Protein AF-A0A972DJZ7-F1 (afdb_monomer)

Foldseek 3Di:
DDWFWDQDPVGGTDIFDKDKDKDKDAQQFQDWDWDQDPVRHTDTDTGFDFAQFQKKKWKAFPPVRDIWTFDDDPRV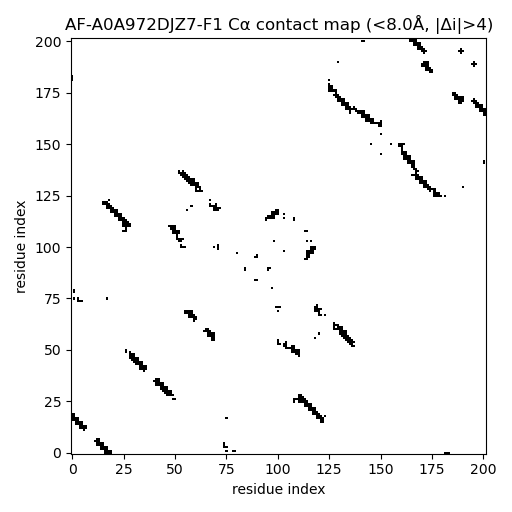PVVVCVVPPPDDVQVVDPLADEAESPRSRPDTAGNGRMHMYMTITTPDQLQGFKIKMKMPRPDPDKDWDADPVWDDPPPDDPPIRIDIWHWIKIAIWGFDRDRPDDDPVRIDQDDVPDDRMDTDTD

Mean predicted aligned error: 6.98 Å

Nearest PDB structures (foldseek):
  6tzz-assembly2_B  TM=1.817E-01  e=9.450E+00  Tetrahymena thermophila

pLDDT: mean 88.96, std 9.75, range [51.5, 98.19]

Secondary structure (DSSP, 8-state):
-EEEEEE-TTSSEEEEEEEEEEEEEE----EEEEEEPTTS-EEEEEE---B----EEEEEESSS--EEE----HHHHHHHHHHH---HHHHT-GGG-EEETTGGGSSPBPTT-EEEEEEEE-S--TT--EEEEEEESS---EEEEE-TTT--TTTS-TTSSEEEEEEEEEEEEE----SS---GGG-EES-TTS-SEEEEE-

Radius of gyration: 20.65 Å; Cα contacts (8 Å, |Δi|>4): 401; chains: 1; bounding box: 50×54×59 Å

Solvent-accessible surface area (backbone atoms only — not comparable to full-atom values): 11736 Å² total; per-residue (Å²): 94,46,80,41,73,42,81,43,98,86,73,49,72,43,81,43,66,34,45,57,46,81,46,73,50,65,35,83,37,61,43,79,42,77,43,79,43,97,87,74,47,68,45,78,43,69,41,79,53,61,45,67,41,58,53,47,47,33,42,32,35,70,82,80,66,48,75,42,61,54,50,90,56,76,82,48,50,62,62,47,49,69,68,71,53,91,42,80,81,51,76,73,39,83,72,62,51,77,25,42,61,68,62,50,38,73,50,60,38,43,61,73,39,55,46,34,31,44,47,29,37,69,84,72,67,53,75,58,32,43,35,32,42,36,39,34,47,88,52,90,53,65,49,76,47,73,39,79,92,59,36,49,90,94,75,52,59,81,86,45,40,44,46,82,26,33,46,24,42,39,37,28,28,28,31,81,72,39,69,87,64,84,55,58,91,50,59,39,85,20,38,95,97,56,68,45,59,50,81,43,77,88

Structure (mmCIF, N/CA/C/O backbone):
data_AF-A0A972DJZ7-F1
#
_entry.id   AF-A0A972DJZ7-F1
#
loop_
_atom_site.group_PDB
_atom_site.id
_atom_site.type_symbol
_atom_site.label_atom_id
_atom_site.label_alt_id
_atom_site.label_comp_id
_atom_site.label_asym_id
_atom_site.label_entity_id
_atom_site.label_seq_id
_atom_site.pdbx_PDB_ins_code
_atom_site.Cartn_x
_atom_site.Cartn_y
_atom_site.Cartn_z
_atom_site.occupancy
_atom_site.B_iso_or_equiv
_atom_site.auth_seq_id
_atom_site.auth_comp_id
_atom_site.auth_asym_id
_atom_site.auth_atom_id
_atom_site.pdbx_PDB_model_num
ATOM 1 N N . MET A 1 1 ? 5.305 1.290 -12.852 1.00 93.31 1 MET A N 1
ATOM 2 C CA . MET A 1 1 ? 6.183 0.660 -13.850 1.00 93.31 1 MET A CA 1
ATOM 3 C C . MET A 1 1 ? 7.532 1.359 -13.829 1.00 93.31 1 MET A C 1
ATOM 5 O O . MET A 1 1 ? 7.518 2.510 -14.216 1.00 93.31 1 MET A O 1
ATOM 9 N N . ILE A 1 2 ? 8.662 0.837 -13.332 1.00 94.50 2 ILE A N 1
ATOM 10 C CA . ILE A 1 2 ? 9.952 1.527 -13.568 1.00 94.50 2 ILE A CA 1
ATOM 11 C C . ILE A 1 2 ? 11.135 0.568 -13.670 1.00 94.50 2 ILE A C 1
ATOM 13 O O . ILE A 1 2 ? 11.294 -0.325 -12.845 1.00 94.50 2 ILE A O 1
ATOM 17 N N . TRP A 1 3 ? 11.977 0.769 -14.681 1.00 95.25 3 TRP A N 1
ATOM 18 C CA . TRP A 1 3 ? 13.220 0.019 -14.844 1.00 95.25 3 TRP A CA 1
ATOM 19 C C . TRP A 1 3 ? 14.339 0.645 -14.017 1.00 95.25 3 TRP A C 1
ATOM 21 O O . TRP A 1 3 ? 14.581 1.846 -14.126 1.00 95.25 3 TRP A O 1
ATOM 31 N N . VAL A 1 4 ? 15.052 -0.172 -13.245 1.00 94.56 4 VAL A N 1
ATOM 32 C CA . VAL A 1 4 ? 16.227 0.255 -12.474 1.00 94.56 4 VAL A CA 1
ATOM 33 C C . VAL A 1 4 ? 17.329 -0.792 -12.535 1.00 94.56 4 VAL A C 1
ATOM 35 O O . VAL A 1 4 ? 17.063 -1.985 -12.661 1.00 94.56 4 VAL A O 1
ATOM 38 N N . ASP A 1 5 ? 18.572 -0.341 -12.417 1.00 94.56 5 ASP A N 1
ATOM 39 C CA . ASP A 1 5 ? 19.737 -1.215 -12.349 1.00 94.56 5 ASP A CA 1
ATOM 40 C C . ASP A 1 5 ? 20.062 -1.536 -10.883 1.00 94.56 5 ASP A C 1
ATOM 42 O O . ASP A 1 5 ? 20.395 -0.645 -10.098 1.00 94.56 5 ASP A O 1
ATOM 46 N N . ILE A 1 6 ? 19.948 -2.810 -10.504 1.00 91.25 6 ILE A N 1
ATOM 47 C CA . ILE A 1 6 ? 20.140 -3.300 -9.135 1.00 91.25 6 ILE A CA 1
ATOM 48 C C . ILE A 1 6 ? 21.474 -4.055 -9.041 1.00 91.25 6 ILE A C 1
ATOM 50 O O . ILE A 1 6 ? 21.742 -4.924 -9.875 1.00 91.25 6 ILE A O 1
ATOM 54 N N . PRO A 1 7 ? 22.322 -3.773 -8.034 1.00 91.25 7 PRO A N 1
ATOM 55 C CA . PRO A 1 7 ? 23.564 -4.508 -7.840 1.00 91.25 7 PRO A CA 1
ATOM 56 C C . PRO A 1 7 ? 23.276 -5.958 -7.444 1.00 91.25 7 PRO A C 1
ATOM 58 O O . PRO A 1 7 ? 22.512 -6.236 -6.518 1.00 91.25 7 PRO A O 1
ATOM 61 N N . THR A 1 8 ? 23.921 -6.890 -8.135 1.00 88.00 8 THR A N 1
ATOM 62 C CA . THR A 1 8 ? 23.865 -8.320 -7.819 1.00 88.00 8 THR A CA 1
ATOM 63 C C . THR A 1 8 ? 24.977 -8.712 -6.846 1.00 88.00 8 THR A C 1
ATOM 65 O O . THR A 1 8 ? 25.981 -8.011 -6.709 1.00 88.00 8 THR A O 1
ATOM 68 N N . ALA A 1 9 ? 24.833 -9.869 -6.191 1.00 87.94 9 ALA A N 1
ATOM 69 C CA . ALA A 1 9 ? 25.862 -10.411 -5.295 1.00 87.94 9 ALA A CA 1
ATOM 70 C C . ALA A 1 9 ? 27.208 -10.672 -6.001 1.00 87.94 9 ALA A C 1
ATOM 72 O O . ALA A 1 9 ? 28.251 -10.711 -5.357 1.00 87.94 9 ALA A O 1
ATOM 73 N N . GLU A 1 10 ? 27.179 -10.835 -7.322 1.00 88.69 10 GLU A N 1
ATOM 74 C CA . GLU A 1 10 ? 28.343 -11.102 -8.165 1.00 88.69 10 GLU A CA 1
ATOM 75 C C . GLU A 1 10 ? 29.066 -9.816 -8.616 1.00 88.69 10 GLU A C 1
ATOM 77 O O . GLU A 1 10 ? 30.109 -9.890 -9.260 1.00 88.69 10 GLU A O 1
ATOM 82 N N . GLY A 1 11 ? 28.545 -8.634 -8.255 1.00 88.56 11 GLY A N 1
ATOM 83 C CA . GLY A 1 11 ? 29.189 -7.338 -8.494 1.00 88.56 11 GLY A CA 1
ATOM 84 C C . GLY A 1 11 ? 28.797 -6.634 -9.796 1.00 88.56 11 GLY A C 1
ATOM 85 O O . GLY A 1 11 ? 29.194 -5.490 -10.004 1.00 88.56 11 GLY A O 1
ATOM 86 N N . HIS A 1 12 ? 27.988 -7.261 -10.653 1.00 91.62 12 HIS A N 1
ATOM 87 C CA . HIS A 1 12 ? 27.408 -6.613 -11.838 1.00 91.62 12 HIS A CA 1
ATOM 88 C C . HIS A 1 12 ? 26.036 -6.009 -11.534 1.00 91.62 12 HIS A C 1
ATOM 90 O O . HIS A 1 12 ? 25.339 -6.438 -10.610 1.00 91.62 12 HIS A O 1
ATOM 96 N N . MET A 1 13 ? 25.631 -5.038 -12.348 1.00 93.44 13 MET A N 1
ATOM 97 C CA . MET A 1 13 ? 24.284 -4.474 -12.313 1.00 93.44 13 MET A CA 1
ATOM 98 C C . MET A 1 13 ? 23.328 -5.341 -13.135 1.00 93.44 13 MET A C 1
ATOM 100 O O . MET A 1 13 ? 23.654 -5.739 -14.254 1.00 93.44 13 MET A O 1
ATOM 104 N N . ARG A 1 14 ? 22.140 -5.610 -12.594 1.00 93.12 14 ARG A N 1
ATOM 105 C CA . ARG A 1 14 ? 21.039 -6.270 -13.298 1.00 93.12 14 ARG A CA 1
ATOM 106 C C . ARG A 1 14 ? 19.877 -5.301 -13.431 1.00 93.12 14 ARG A C 1
ATOM 108 O O . ARG A 1 14 ? 19.383 -4.787 -12.432 1.00 93.12 14 ARG A O 1
ATOM 115 N N . A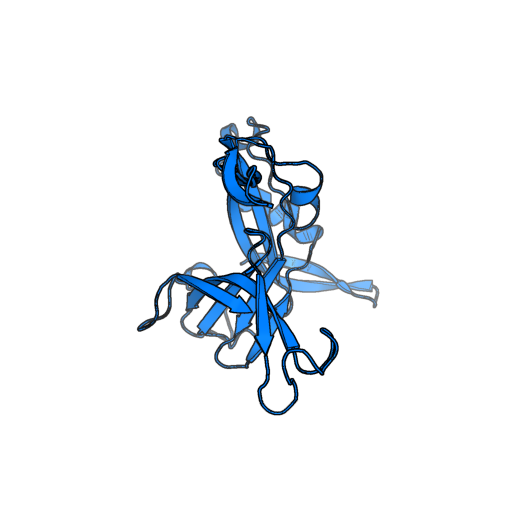RG A 1 15 ? 19.425 -5.094 -14.663 1.00 93.88 15 ARG A N 1
ATOM 116 C CA . ARG A 1 15 ? 18.229 -4.307 -14.943 1.00 93.88 15 ARG A CA 1
ATOM 117 C C . ARG A 1 15 ? 16.987 -5.092 -14.532 1.00 93.88 15 ARG A C 1
ATOM 119 O O . ARG A 1 15 ? 16.775 -6.200 -15.018 1.00 93.88 15 ARG A O 1
ATOM 126 N N . GLU A 1 16 ? 16.176 -4.517 -13.656 1.00 94.12 16 GLU A N 1
ATOM 127 C CA . GLU A 1 16 ? 14.934 -5.112 -13.159 1.00 94.12 16 GLU A CA 1
ATOM 128 C C . GLU A 1 16 ? 13.762 -4.145 -13.304 1.00 94.12 16 GLU A C 1
ATOM 130 O O . GLU A 1 16 ? 13.919 -2.927 -13.167 1.00 94.12 16 GLU A O 1
ATOM 135 N N . LEU A 1 17 ? 12.581 -4.701 -13.583 1.00 94.88 17 LEU A N 1
ATOM 136 C CA . LEU A 1 17 ? 11.338 -3.949 -13.593 1.00 94.88 17 LEU A CA 1
ATOM 137 C C . LEU A 1 17 ? 10.740 -3.942 -12.190 1.00 94.88 17 LEU A C 1
ATOM 139 O O . LEU A 1 17 ? 10.436 -4.987 -11.614 1.00 94.88 17 LEU A O 1
ATOM 143 N N . ILE A 1 18 ? 10.543 -2.744 -11.656 1.00 96.50 18 ILE A N 1
ATOM 144 C CA . ILE A 1 18 ? 9.943 -2.524 -10.350 1.00 96.50 18 ILE A CA 1
ATOM 145 C C . ILE A 1 18 ? 8.515 -2.056 -10.532 1.00 96.50 18 ILE A C 1
ATOM 147 O O . ILE A 1 18 ? 8.231 -0.983 -11.079 1.00 96.50 18 ILE A O 1
ATOM 151 N N . TRP A 1 19 ? 7.601 -2.866 -10.020 1.00 96.69 19 TRP A N 1
ATOM 152 C CA . TRP A 1 19 ? 6.215 -2.476 -9.867 1.00 96.69 19 TRP A CA 1
ATOM 153 C C . TRP A 1 19 ? 6.103 -1.595 -8.636 1.00 96.69 19 TRP A C 1
ATOM 155 O O . TRP A 1 19 ? 6.701 -1.876 -7.599 1.00 96.69 19 TRP A O 1
ATOM 165 N N . TYR A 1 20 ? 5.337 -0.517 -8.731 1.00 97.12 20 TYR A N 1
ATOM 166 C CA . TYR A 1 20 ? 5.136 0.370 -7.600 1.00 97.12 20 TYR A CA 1
ATOM 167 C C . TYR A 1 20 ? 3.754 1.007 -7.641 1.00 97.12 20 TYR A C 1
ATOM 169 O O . TYR A 1 20 ? 3.118 1.080 -8.692 1.00 97.12 20 TYR A O 1
ATOM 177 N N . MET A 1 21 ? 3.311 1.470 -6.478 1.00 96.06 21 MET A N 1
ATOM 178 C CA . MET A 1 21 ? 2.061 2.190 -6.290 1.00 96.06 21 MET A CA 1
ATOM 179 C C . MET A 1 21 ? 2.320 3.407 -5.409 1.00 96.06 21 MET A C 1
ATOM 181 O O . MET A 1 21 ? 2.809 3.272 -4.284 1.00 96.06 21 MET A O 1
ATOM 185 N N . VAL A 1 22 ? 1.950 4.581 -5.915 1.00 94.44 22 VAL A N 1
ATOM 186 C CA . VAL A 1 22 ? 1.829 5.791 -5.104 1.00 94.44 22 VAL A CA 1
ATOM 187 C C . VAL A 1 22 ? 0.487 5.760 -4.385 1.00 94.44 22 VAL A C 1
ATOM 189 O O . VAL A 1 22 ? -0.542 5.439 -4.978 1.00 94.44 22 VAL A O 1
ATOM 192 N N . TYR A 1 23 ? 0.487 6.093 -3.102 1.00 94.12 23 TYR A N 1
ATOM 193 C CA . TYR A 1 23 ? -0.723 6.209 -2.301 1.00 94.12 23 TYR A CA 1
ATOM 194 C C . TYR A 1 23 ? -0.655 7.440 -1.407 1.00 94.12 23 TYR A C 1
ATOM 196 O O . TYR A 1 23 ? 0.421 7.959 -1.117 1.00 94.12 23 TYR A O 1
ATOM 204 N N . SER A 1 24 ? -1.810 7.879 -0.919 1.00 93.44 24 SER A N 1
ATOM 205 C CA . SER A 1 24 ? -1.896 8.848 0.166 1.00 93.44 24 SER A CA 1
ATOM 206 C C . SER A 1 24 ? -2.726 8.292 1.313 1.00 93.44 24 SER A C 1
ATOM 208 O O . SER A 1 24 ? -3.589 7.427 1.139 1.00 93.44 24 SER A O 1
ATOM 210 N N . VAL A 1 25 ? -2.426 8.757 2.518 1.00 94.00 25 VAL A N 1
ATOM 211 C CA . VAL A 1 25 ? -3.121 8.363 3.739 1.00 94.00 25 VAL A CA 1
ATOM 212 C C . VAL A 1 25 ? -3.342 9.586 4.609 1.00 94.00 25 VAL A C 1
ATOM 214 O O . VAL A 1 25 ? -2.415 10.345 4.879 1.00 94.00 25 VAL A O 1
ATOM 217 N N . THR A 1 26 ? -4.580 9.761 5.059 1.00 94.38 26 THR A N 1
ATOM 218 C CA . THR A 1 26 ? -4.986 10.888 5.900 1.00 94.38 26 THR A CA 1
ATOM 219 C C . THR A 1 26 ? -5.450 10.373 7.250 1.00 94.38 26 THR A C 1
ATOM 221 O O . THR A 1 26 ? -6.346 9.523 7.313 1.00 94.38 26 THR A O 1
ATOM 224 N N . ASN A 1 27 ? -4.907 10.917 8.339 1.00 95.00 27 ASN A N 1
ATOM 225 C CA . ASN A 1 27 ? -5.494 10.697 9.656 1.00 95.00 27 ASN A CA 1
ATOM 226 C C . ASN A 1 27 ? -6.728 11.596 9.804 1.00 95.00 27 ASN A C 1
ATOM 228 O O . ASN A 1 27 ? -6.620 12.785 10.083 1.00 95.00 27 ASN A O 1
ATOM 232 N N . ARG A 1 28 ? -7.921 11.024 9.623 1.00 94.38 28 ARG A N 1
ATOM 233 C CA . ARG A 1 28 ? -9.192 11.758 9.741 1.00 94.38 28 ARG A CA 1
ATOM 234 C C . ARG A 1 28 ? -9.630 12.016 11.192 1.00 94.38 28 ARG A C 1
ATOM 236 O O . ARG A 1 28 ? -10.719 12.544 11.390 1.00 94.38 28 ARG A O 1
ATOM 243 N N . GLY A 1 29 ? -8.824 11.630 12.182 1.00 92.06 29 GLY A N 1
ATOM 244 C CA . GLY A 1 29 ? -9.208 11.657 13.591 1.00 92.06 29 GLY A CA 1
ATOM 245 C C . GLY A 1 29 ? -10.213 10.556 13.925 1.00 92.06 29 GLY A C 1
ATOM 246 O O . GLY A 1 29 ? -10.223 9.492 13.301 1.00 92.06 29 GLY A O 1
ATOM 247 N N . GLN A 1 30 ? -11.071 10.815 14.910 1.00 90.69 30 GLN A N 1
ATOM 248 C CA . GLN A 1 30 ? -12.157 9.921 15.323 1.00 90.69 30 GLN A CA 1
ATOM 249 C C . GLN A 1 30 ? -11.705 8.504 15.713 1.00 90.69 30 GLN A C 1
ATOM 251 O O . GLN A 1 30 ? -12.430 7.523 15.508 1.00 90.69 30 GLN A O 1
ATOM 256 N N . ALA A 1 31 ? -10.511 8.384 16.290 1.00 87.94 31 ALA A N 1
ATOM 257 C CA . ALA A 1 31 ? -10.018 7.121 16.808 1.00 87.94 31 ALA A CA 1
ATOM 258 C C . ALA A 1 31 ? -10.943 6.620 17.925 1.00 87.94 31 ALA A C 1
ATOM 260 O O . ALA A 1 31 ? -11.387 7.391 18.775 1.00 87.94 31 ALA A O 1
ATOM 261 N N . LEU A 1 32 ? -11.238 5.319 17.928 1.00 87.88 32 LEU A N 1
ATOM 262 C CA . LEU A 1 32 ? -12.086 4.713 18.948 1.00 87.88 32 LEU A CA 1
ATOM 263 C C . LEU A 1 32 ? -11.279 4.496 20.235 1.00 87.88 32 LEU A C 1
ATOM 265 O O . LEU A 1 32 ? -10.350 3.687 20.256 1.00 87.88 32 LEU A O 1
ATOM 269 N N . HIS A 1 33 ? -11.656 5.188 21.304 1.00 86.94 33 HIS A N 1
ATOM 270 C CA . HIS A 1 33 ? -11.071 5.060 22.630 1.00 86.94 33 HIS A CA 1
ATOM 271 C C . HIS A 1 33 ? -12.052 4.367 23.587 1.00 86.94 33 HIS A C 1
ATOM 273 O O . HIS A 1 33 ? -13.176 4.843 23.758 1.00 86.94 33 HIS A O 1
ATOM 279 N N . PRO A 1 34 ? -11.675 3.229 24.196 1.00 89.44 34 PRO A N 1
ATOM 280 C CA . PRO A 1 34 ? -12.547 2.526 25.124 1.00 89.44 34 PRO A CA 1
ATOM 281 C C . PRO A 1 34 ? -12.553 3.216 26.494 1.00 89.44 34 PRO A C 1
ATOM 283 O O . PRO A 1 34 ? -11.555 3.207 27.211 1.00 89.44 34 PRO A O 1
ATOM 286 N N . VAL A 1 35 ? -13.707 3.744 26.892 1.00 91.25 35 VAL A N 1
ATOM 287 C CA . VAL A 1 35 ? -13.938 4.355 28.206 1.00 91.25 35 VAL A CA 1
ATOM 288 C C . VAL A 1 35 ? -14.690 3.374 29.095 1.00 91.25 35 VAL A C 1
ATOM 290 O O . VAL A 1 35 ? -15.770 2.892 28.741 1.00 91.25 35 VAL A O 1
ATOM 293 N N . LYS A 1 36 ? -14.119 3.062 30.262 1.00 93.50 36 LYS A N 1
ATOM 294 C CA . LYS A 1 36 ? -14.740 2.162 31.240 1.00 93.50 36 LYS A CA 1
ATOM 295 C C . LYS A 1 36 ? -15.942 2.843 31.894 1.00 93.50 36 LYS A C 1
ATOM 297 O O . LYS A 1 36 ? -15.819 3.922 32.465 1.00 93.50 36 LYS A O 1
ATOM 302 N N . GLN A 1 37 ? -17.091 2.185 31.849 1.00 94.06 37 GLN A N 1
ATOM 303 C CA . GLN A 1 37 ? -18.321 2.635 32.485 1.00 94.06 37 GLN A CA 1
ATOM 304 C C . GLN A 1 37 ? -18.442 2.125 33.934 1.00 94.06 37 GLN A C 1
ATOM 306 O O . GLN A 1 37 ? -17.819 1.118 34.292 1.00 94.06 37 GLN A O 1
ATOM 311 N N . PRO A 1 38 ? -19.292 2.755 34.771 1.00 91.94 38 PRO A N 1
ATOM 312 C CA . PRO A 1 38 ? -19.530 2.320 36.152 1.00 91.94 38 PRO A CA 1
ATOM 313 C C . PRO A 1 38 ? -20.015 0.867 36.286 1.00 91.94 38 PRO A C 1
ATOM 315 O O . PRO A 1 38 ? -19.708 0.203 37.269 1.00 91.94 38 PRO A O 1
ATOM 318 N N . ASN A 1 39 ? -20.726 0.348 35.280 1.00 91.62 39 ASN A N 1
ATOM 319 C CA . ASN A 1 39 ? -21.207 -1.039 35.220 1.00 91.62 39 ASN A CA 1
ATOM 320 C C . ASN A 1 39 ? -20.117 -2.062 34.822 1.00 91.62 39 ASN A C 1
ATOM 322 O O . ASN A 1 39 ? -20.422 -3.233 34.615 1.00 91.62 39 ASN A O 1
ATOM 326 N N . GLY A 1 40 ? -18.861 -1.630 34.662 1.00 89.06 40 GLY A N 1
ATOM 327 C CA . GLY A 1 40 ? -17.736 -2.478 34.261 1.00 89.06 40 GLY A CA 1
ATOM 328 C C . GLY A 1 40 ? -17.628 -2.751 32.757 1.00 89.06 40 GLY A C 1
ATOM 329 O O . GLY A 1 40 ? -16.654 -3.375 32.338 1.00 89.06 40 GLY A O 1
ATOM 330 N N . THR A 1 41 ? -18.572 -2.271 31.942 1.00 91.38 41 THR A N 1
ATOM 331 C CA . THR A 1 41 ? -18.498 -2.347 30.472 1.00 91.38 41 THR A CA 1
ATOM 332 C C . THR A 1 41 ? -17.622 -1.230 29.897 1.00 91.38 41 THR A C 1
ATOM 334 O O . THR A 1 41 ? -17.223 -0.312 30.613 1.00 91.38 41 THR A O 1
ATOM 337 N N . PHE A 1 42 ? -17.302 -1.299 28.604 1.00 89.25 42 PHE A N 1
ATOM 338 C CA . PHE A 1 42 ? -16.571 -0.248 27.895 1.00 89.25 42 PHE A CA 1
ATOM 339 C C . PHE A 1 42 ? -17.458 0.356 26.809 1.00 89.25 42 PHE A C 1
ATOM 341 O O . PHE A 1 42 ? -18.041 -0.379 26.013 1.00 89.25 42 PHE A O 1
ATOM 348 N N . ALA A 1 43 ? -17.525 1.684 26.752 1.00 89.94 43 ALA A N 1
ATOM 349 C CA . ALA A 1 43 ? -18.099 2.405 25.622 1.00 89.94 43 ALA A CA 1
ATOM 350 C C . ALA A 1 43 ? -16.994 2.976 24.739 1.00 89.94 43 ALA A C 1
ATOM 352 O O . ALA A 1 43 ? -15.933 3.358 25.225 1.00 89.94 43 ALA A O 1
ATOM 353 N N . GLY A 1 44 ? -17.245 3.020 23.434 1.00 89.06 44 GLY A N 1
ATOM 354 C CA . GLY A 1 44 ? -16.337 3.652 22.489 1.00 89.06 44 GLY A CA 1
ATOM 355 C C . GLY A 1 44 ? -16.617 5.145 22.393 1.00 89.06 44 GLY A C 1
ATOM 356 O O . GLY A 1 44 ? -17.691 5.537 21.942 1.00 89.06 44 GLY A O 1
ATOM 357 N N . GLU A 1 45 ? -15.647 5.963 22.773 1.00 92.75 45 GLU A N 1
ATOM 358 C CA . GLU A 1 45 ? -15.627 7.396 22.495 1.00 92.75 45 GLU A CA 1
ATOM 3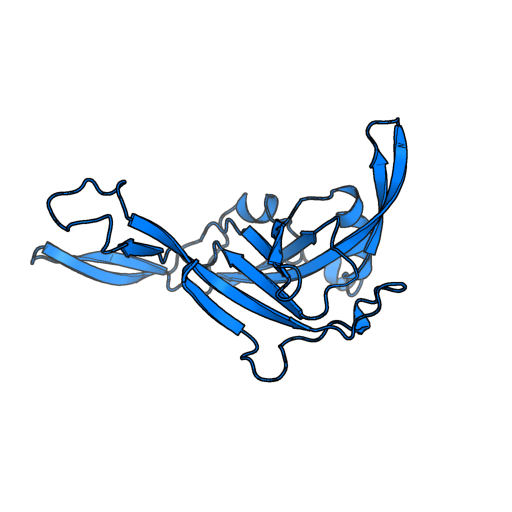59 C C . GLU A 1 45 ? -14.768 7.660 21.254 1.00 92.75 45 GLU A C 1
ATOM 361 O O . GLU A 1 45 ? -13.796 6.947 21.002 1.00 92.75 45 GLU A O 1
ATOM 366 N N . ARG A 1 46 ? -15.131 8.658 20.445 1.00 92.00 46 ARG A N 1
ATOM 367 C CA . ARG A 1 46 ? -14.304 9.094 19.314 1.00 92.00 46 ARG A CA 1
ATOM 368 C C . ARG A 1 46 ? -13.413 10.232 19.778 1.00 92.00 46 ARG A C 1
ATOM 370 O O . ARG A 1 46 ? -13.930 11.265 20.187 1.00 92.00 46 ARG A O 1
ATOM 377 N N . ILE A 1 47 ? -12.105 10.043 19.673 1.00 93.56 47 ILE A N 1
ATOM 378 C CA . ILE A 1 47 ? -11.112 11.050 20.044 1.00 93.56 47 ILE A CA 1
ATOM 379 C C . ILE A 1 47 ? -10.191 11.368 18.872 1.00 93.56 47 ILE A C 1
ATOM 381 O O . ILE A 1 47 ? -9.868 10.506 18.050 1.00 93.56 47 ILE A O 1
ATOM 385 N N . ASP A 1 48 ? -9.735 12.609 18.827 1.00 95.81 48 ASP A N 1
ATOM 386 C CA . ASP A 1 48 ? -8.785 13.078 17.830 1.00 95.81 48 ASP A CA 1
ATOM 387 C C . ASP A 1 48 ? -7.373 12.963 18.394 1.00 95.81 48 ASP A C 1
ATOM 389 O O . ASP A 1 48 ? -6.948 13.744 19.242 1.00 95.81 48 ASP A O 1
ATOM 393 N N . ILE A 1 49 ? -6.651 11.941 17.934 1.00 94.69 49 ILE A N 1
ATOM 394 C CA . ILE A 1 49 ? -5.269 11.678 18.333 1.00 94.69 49 ILE A CA 1
ATOM 395 C C . ILE A 1 49 ? -4.386 11.420 17.110 1.00 94.69 49 ILE A C 1
ATOM 397 O O . ILE A 1 49 ? -4.855 10.859 16.112 1.00 94.69 49 ILE A O 1
ATOM 401 N N . PRO A 1 50 ? -3.094 11.783 17.172 1.00 95.69 50 PRO A N 1
ATOM 402 C CA . PRO A 1 50 ? -2.123 11.342 16.183 1.00 95.69 50 PRO A CA 1
ATOM 403 C C . PRO A 1 50 ? -2.030 9.813 16.134 1.00 95.69 50 PRO A C 1
ATOM 405 O O . PRO A 1 50 ? -2.056 9.146 17.171 1.00 95.69 50 PRO A O 1
ATOM 408 N N . VAL A 1 51 ? -1.884 9.249 14.934 1.00 93.56 51 VAL A N 1
ATOM 409 C CA . VAL A 1 51 ? -1.822 7.794 14.726 1.00 93.56 51 VAL A CA 1
ATOM 410 C C . VAL A 1 51 ? -0.524 7.415 14.033 1.00 93.56 51 VAL A C 1
ATOM 412 O O . VAL A 1 51 ? -0.170 7.972 12.999 1.00 93.56 51 VAL A O 1
ATOM 415 N N . ARG A 1 52 ? 0.184 6.424 14.579 1.00 94.38 52 ARG A N 1
ATOM 416 C CA . ARG A 1 52 ? 1.344 5.825 13.913 1.00 94.38 52 ARG A CA 1
ATOM 417 C C . ARG A 1 52 ? 0.875 4.784 12.904 1.00 94.38 52 ARG A C 1
ATOM 419 O O . ARG A 1 52 ? 0.271 3.783 13.286 1.00 94.38 52 ARG A O 1
ATOM 426 N N . LEU A 1 53 ? 1.186 5.008 11.632 1.00 94.00 53 LEU A N 1
ATOM 427 C CA . LEU A 1 53 ? 0.898 4.066 10.558 1.00 94.00 53 LEU A CA 1
ATOM 428 C C . LEU A 1 53 ? 2.084 3.117 10.363 1.00 94.00 53 LEU A C 1
ATOM 430 O O . LEU A 1 53 ? 3.203 3.562 10.139 1.00 94.00 53 LEU A O 1
ATOM 434 N N . ILE A 1 54 ? 1.833 1.811 10.414 1.00 95.06 54 ILE A N 1
ATOM 435 C CA . ILE A 1 54 ? 2.819 0.779 10.065 1.00 95.06 54 ILE A CA 1
ATOM 436 C C . ILE A 1 54 ? 2.189 -0.071 8.962 1.00 95.06 54 ILE A C 1
ATOM 438 O O . ILE A 1 54 ? 1.496 -1.053 9.264 1.00 95.06 54 ILE A O 1
ATOM 442 N N . PRO A 1 55 ? 2.317 0.349 7.695 1.00 95.75 55 PRO A N 1
ATOM 443 C CA . PRO A 1 55 ? 1.628 -0.316 6.616 1.00 95.75 55 PRO A CA 1
ATOM 444 C C . PRO A 1 55 ? 2.388 -1.570 6.184 1.00 95.75 55 PRO A C 1
ATOM 446 O O . PRO A 1 55 ? 3.606 -1.665 6.312 1.00 95.75 55 PRO A O 1
ATOM 449 N N . LYS A 1 56 ? 1.650 -2.539 5.650 1.00 96.38 56 LYS A N 1
ATOM 450 C CA . LYS A 1 56 ? 2.223 -3.655 4.894 1.00 96.38 56 LYS A CA 1
ATOM 451 C C . LYS A 1 56 ? 1.409 -3.827 3.629 1.00 96.38 56 LYS A C 1
ATOM 453 O O . LYS A 1 56 ? 0.181 -3.923 3.729 1.00 96.38 56 LYS A O 1
ATOM 458 N N . PHE A 1 57 ? 2.082 -3.901 2.488 1.00 98.12 57 PHE A N 1
ATOM 459 C CA . PHE A 1 57 ? 1.438 -4.084 1.198 1.00 98.12 57 PHE A CA 1
ATOM 460 C C . PHE A 1 57 ? 1.825 -5.442 0.615 1.00 98.12 57 PHE A C 1
ATOM 462 O O . PHE A 1 57 ? 2.995 -5.808 0.549 1.00 98.12 57 PHE A O 1
ATOM 469 N N . ILE A 1 58 ? 0.829 -6.225 0.215 1.00 98.19 58 ILE A N 1
ATOM 470 C CA . ILE A 1 58 ? 1.044 -7.543 -0.386 1.00 98.19 58 ILE A CA 1
ATOM 471 C C . ILE A 1 58 ? 0.323 -7.565 -1.723 1.00 98.19 58 ILE A C 1
ATOM 473 O O . ILE A 1 58 ? -0.903 -7.480 -1.747 1.00 98.19 58 ILE A O 1
ATOM 477 N N . LEU A 1 59 ? 1.070 -7.704 -2.812 1.00 98.12 59 LEU A N 1
ATOM 478 C CA . LEU A 1 59 ? 0.511 -7.990 -4.124 1.00 98.12 59 LEU A CA 1
ATOM 479 C C . LEU A 1 59 ? 0.284 -9.498 -4.221 1.00 98.12 59 LEU A C 1
ATOM 481 O O . LEU A 1 59 ? 1.181 -10.284 -3.928 1.00 98.12 59 LEU A O 1
ATOM 485 N N . ARG A 1 60 ? -0.919 -9.916 -4.602 1.00 97.69 60 ARG A N 1
ATOM 486 C CA . ARG A 1 60 ? -1.271 -11.325 -4.791 1.00 97.69 60 ARG A CA 1
ATOM 487 C C . ARG A 1 60 ? -1.803 -11.538 -6.195 1.00 97.69 60 ARG A C 1
ATOM 489 O O . ARG A 1 60 ? -2.777 -10.888 -6.562 1.00 97.69 60 ARG A O 1
ATOM 496 N N . SER A 1 61 ? -1.221 -12.490 -6.913 1.00 95.81 61 SER A N 1
ATOM 497 C CA . SER A 1 61 ? -1.779 -12.996 -8.167 1.00 95.81 61 SER A CA 1
ATOM 498 C C . SER A 1 61 ? -2.951 -13.934 -7.876 1.00 95.81 61 SER A C 1
ATOM 500 O O . SER A 1 61 ? -2.847 -14.814 -7.013 1.00 95.81 61 SER A O 1
ATOM 502 N N . HIS A 1 62 ? -4.066 -13.755 -8.586 1.00 93.56 62 HIS A N 1
ATOM 503 C CA . HIS A 1 62 ? -5.206 -14.678 -8.499 1.00 93.56 62 HIS A CA 1
ATOM 504 C C . HIS A 1 62 ? -4.976 -15.953 -9.307 1.00 93.56 62 HIS A C 1
ATOM 506 O O . HIS A 1 62 ? -5.483 -17.005 -8.931 1.00 93.56 62 HIS A O 1
ATOM 512 N N . GLU A 1 63 ? -4.189 -15.866 -10.374 1.00 91.69 63 GLU A N 1
ATOM 513 C CA . GLU A 1 63 ? -3.983 -16.954 -11.333 1.00 91.69 63 GLU A CA 1
ATOM 514 C C . GLU A 1 63 ? -2.861 -17.892 -10.896 1.00 91.69 63 GLU A C 1
ATOM 516 O O . GLU A 1 63 ? -3.026 -19.109 -10.895 1.00 91.69 63 GLU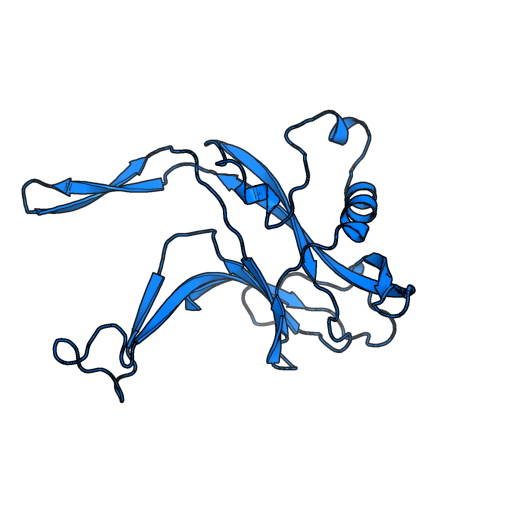 A O 1
ATOM 521 N N . LEU A 1 64 ? -1.733 -17.328 -10.459 1.00 91.50 64 LEU A N 1
ATOM 522 C CA . LEU A 1 64 ? -0.565 -18.103 -10.035 1.00 91.50 64 LEU A CA 1
ATOM 523 C C . LEU A 1 64 ? -0.601 -18.449 -8.541 1.00 91.50 64 LEU A C 1
ATOM 525 O O . LEU A 1 64 ? 0.165 -19.286 -8.073 1.00 91.50 64 LEU A O 1
ATOM 529 N N . GLY A 1 65 ? -1.456 -17.776 -7.763 1.00 92.06 65 GLY A N 1
ATOM 530 C CA . GLY A 1 65 ? -1.515 -17.927 -6.307 1.00 92.06 65 GLY A CA 1
ATOM 531 C C . GLY A 1 65 ? -0.285 -17.389 -5.561 1.00 92.06 65 GLY A C 1
ATOM 532 O O . GLY A 1 65 ? -0.206 -17.536 -4.341 1.00 92.06 65 GLY A O 1
ATOM 533 N N . THR A 1 66 ? 0.654 -16.758 -6.270 1.00 95.19 66 THR A N 1
ATOM 534 C CA . THR A 1 66 ? 1.886 -16.177 -5.724 1.00 95.19 66 THR A CA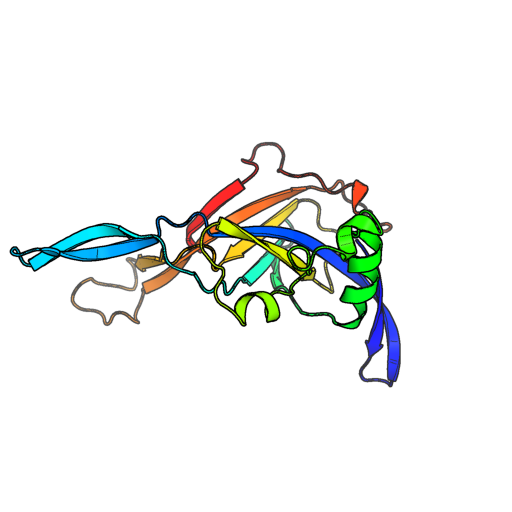 1
ATOM 535 C C . THR A 1 66 ? 1.616 -14.861 -4.997 1.00 95.19 66 THR A C 1
ATOM 537 O O . THR A 1 66 ? 0.719 -14.094 -5.361 1.00 95.19 66 THR A O 1
ATOM 540 N N . GLU A 1 67 ? 2.425 -14.579 -3.976 1.00 97.44 67 GLU A N 1
ATOM 541 C CA . GLU A 1 67 ? 2.372 -13.337 -3.209 1.00 97.44 67 GLU A CA 1
ATOM 542 C C . GLU A 1 67 ? 3.728 -12.650 -3.146 1.00 97.44 67 GLU A C 1
ATOM 544 O O . GLU A 1 67 ? 4.750 -13.276 -2.871 1.00 97.44 67 GLU A O 1
ATOM 549 N N . TYR A 1 68 ? 3.699 -11.335 -3.316 1.00 97.69 68 TYR A N 1
ATOM 550 C CA . TYR A 1 68 ? 4.857 -10.461 -3.300 1.00 97.69 68 TYR A CA 1
ATOM 551 C C . TYR A 1 68 ? 4.653 -9.443 -2.182 1.00 97.69 68 TYR A C 1
ATOM 553 O O . TYR A 1 68 ? 3.694 -8.667 -2.186 1.00 97.69 68 TYR A O 1
ATOM 561 N N . SER A 1 69 ? 5.523 -9.478 -1.176 1.00 97.62 69 SER A N 1
ATOM 562 C CA . SER A 1 69 ? 5.522 -8.456 -0.123 1.00 97.62 69 SER A CA 1
ATOM 563 C C . SER A 1 69 ? 6.219 -7.202 -0.625 1.00 97.62 69 SER A C 1
ATOM 565 O O . SER A 1 69 ? 7.146 -7.299 -1.428 1.00 97.62 69 SER A O 1
ATOM 567 N N . ASP A 1 70 ? 5.787 -6.045 -0.134 1.00 96.88 70 ASP A N 1
ATOM 568 C CA . ASP A 1 70 ? 6.483 -4.805 -0.426 1.00 96.88 70 ASP A CA 1
ATOM 569 C C . ASP A 1 70 ? 7.925 -4.837 0.081 1.00 96.88 70 ASP A C 1
ATOM 571 O O . ASP A 1 70 ? 8.227 -5.404 1.136 1.00 96.88 70 ASP A O 1
ATOM 575 N N . CYS A 1 71 ? 8.817 -4.225 -0.687 1.00 95.56 71 CYS A N 1
ATOM 576 C CA . CYS A 1 71 ? 10.211 -4.051 -0.321 1.00 95.56 71 CYS A CA 1
ATOM 577 C C . CYS A 1 71 ? 10.651 -2.606 -0.559 1.00 95.56 71 CYS A C 1
ATOM 579 O O . CYS A 1 71 ? 10.138 -1.899 -1.423 1.00 95.56 71 CYS A O 1
ATOM 581 N N . VAL A 1 72 ? 11.623 -2.149 0.228 1.00 94.69 72 VAL A N 1
ATOM 582 C CA . VAL A 1 72 ? 12.248 -0.845 0.007 1.00 94.69 72 VAL A CA 1
ATOM 583 C C . VAL A 1 72 ? 13.409 -1.038 -0.959 1.00 94.69 72 VAL A C 1
ATOM 585 O O . VAL A 1 72 ? 14.364 -1.737 -0.630 1.00 94.69 72 VAL A O 1
ATOM 588 N N . ILE A 1 73 ? 13.334 -0.396 -2.126 1.00 94.75 73 ILE A N 1
ATOM 589 C CA . ILE A 1 73 ? 14.374 -0.418 -3.160 1.00 94.75 73 ILE A CA 1
ATOM 590 C C . ILE A 1 73 ? 14.936 1.004 -3.281 1.00 94.75 73 ILE A C 1
ATOM 592 O O . ILE A 1 73 ? 14.376 1.822 -4.012 1.00 94.75 73 ILE A O 1
ATOM 596 N N . PRO A 1 74 ? 16.017 1.350 -2.553 1.00 92.19 74 PRO A N 1
ATOM 597 C CA . PRO A 1 74 ? 16.499 2.730 -2.485 1.00 92.19 74 PRO A CA 1
ATOM 598 C C . PRO A 1 74 ? 16.827 3.337 -3.854 1.00 92.19 74 PRO A C 1
ATOM 600 O O . PRO A 1 74 ? 16.536 4.506 -4.088 1.00 92.19 74 PRO A O 1
ATOM 603 N N . LEU A 1 75 ? 17.367 2.527 -4.771 1.00 93.56 75 LEU A N 1
ATOM 604 C CA . LEU A 1 75 ? 17.729 2.953 -6.127 1.00 93.56 75 LEU A CA 1
ATOM 605 C C . LEU A 1 75 ? 16.516 3.322 -6.996 1.00 93.56 75 LEU A C 1
ATOM 607 O O . LEU A 1 75 ? 16.670 4.081 -7.946 1.00 93.56 75 LEU A O 1
ATOM 611 N N . ALA A 1 76 ? 15.318 2.834 -6.662 1.00 95.06 76 ALA A N 1
ATOM 612 C CA . ALA A 1 76 ? 14.095 3.166 -7.385 1.00 95.06 76 ALA A CA 1
ATOM 613 C C . ALA A 1 76 ? 13.421 4.449 -6.883 1.00 95.06 76 ALA A C 1
ATOM 615 O O . ALA A 1 76 ? 12.690 5.076 -7.644 1.00 95.06 76 ALA A O 1
ATOM 616 N N . LEU A 1 77 ? 13.687 4.886 -5.646 1.00 91.50 77 LEU A N 1
ATOM 617 C CA . LEU A 1 77 ? 13.003 6.045 -5.058 1.00 91.50 77 LEU A CA 1
ATOM 618 C C . LEU A 1 77 ? 13.238 7.331 -5.852 1.00 91.50 77 LEU A C 1
ATOM 620 O O . LEU A 1 77 ? 12.275 8.012 -6.181 1.00 91.50 77 LEU A O 1
ATOM 624 N N . GLY A 1 78 ? 14.493 7.650 -6.181 1.00 89.19 78 GLY A N 1
ATOM 625 C CA . GLY A 1 78 ? 14.831 8.863 -6.934 1.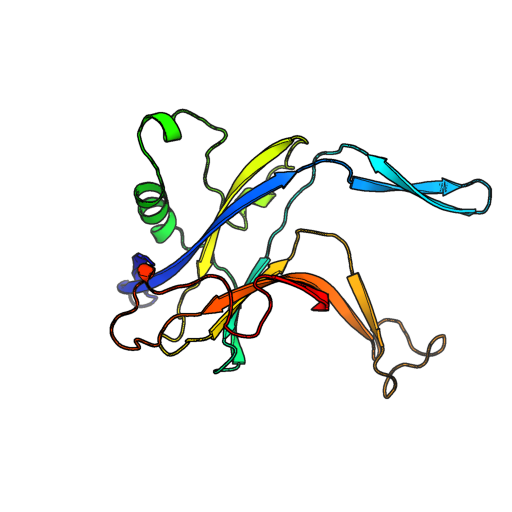00 89.19 78 GLY A CA 1
ATOM 626 C C . GLY A 1 78 ? 14.131 8.929 -8.300 1.00 89.19 78 GLY A C 1
ATOM 627 O O . GLY A 1 78 ? 13.418 9.898 -8.554 1.00 89.19 78 GLY A O 1
ATOM 628 N N . PRO A 1 79 ? 14.270 7.895 -9.153 1.00 92.31 79 PRO A N 1
ATOM 629 C CA . PRO A 1 79 ? 13.568 7.818 -10.433 1.00 92.31 79 PRO A CA 1
ATOM 630 C C . PRO A 1 79 ? 12.036 7.859 -10.319 1.00 92.31 79 PRO A C 1
ATOM 632 O O . PRO A 1 79 ? 11.395 8.523 -11.128 1.00 92.31 79 PRO A O 1
ATOM 635 N N . ILE A 1 80 ? 11.443 7.191 -9.319 1.00 92.69 80 ILE A N 1
ATOM 636 C CA . ILE A 1 80 ? 9.989 7.236 -9.090 1.00 92.69 80 ILE A CA 1
ATOM 637 C C . ILE A 1 80 ? 9.559 8.648 -8.701 1.00 92.69 80 ILE A C 1
ATOM 639 O O . ILE A 1 80 ? 8.641 9.183 -9.308 1.00 92.69 80 ILE A O 1
ATOM 643 N N . ILE A 1 81 ? 10.230 9.271 -7.729 1.00 89.06 81 ILE A N 1
ATOM 644 C CA . ILE A 1 81 ? 9.897 10.628 -7.280 1.00 89.06 81 ILE A CA 1
ATOM 645 C C . ILE A 1 81 ? 10.000 11.604 -8.449 1.00 89.06 81 ILE A C 1
ATOM 647 O O . ILE A 1 81 ? 9.060 12.345 -8.685 1.00 89.06 81 ILE A O 1
ATOM 651 N N . ALA A 1 82 ? 11.082 11.557 -9.228 1.00 87.56 82 ALA A N 1
ATOM 652 C CA . ALA A 1 82 ? 11.255 12.431 -10.388 1.00 87.56 82 ALA A CA 1
ATOM 653 C C . ALA A 1 82 ? 10.168 12.245 -11.462 1.00 87.56 82 ALA A C 1
ATOM 655 O O . ALA A 1 82 ? 9.888 13.173 -12.215 1.00 87.56 82 ALA A O 1
ATOM 656 N N . ARG A 1 83 ? 9.573 11.049 -11.552 1.00 88.62 83 ARG A N 1
ATOM 657 C CA . ARG A 1 83 ? 8.486 10.750 -12.488 1.00 88.62 83 ARG A CA 1
ATOM 658 C C . ARG A 1 83 ? 7.117 11.192 -11.979 1.00 88.62 83 ARG A C 1
ATOM 660 O O . ARG A 1 83 ? 6.295 11.645 -12.765 1.00 88.62 83 ARG A O 1
ATOM 667 N N . GLU A 1 84 ? 6.867 10.985 -10.693 1.00 87.62 84 GLU A N 1
ATOM 668 C CA . GLU A 1 84 ? 5.582 11.251 -10.042 1.00 87.62 84 GLU A CA 1
ATOM 669 C C . GLU A 1 84 ? 5.462 12.698 -9.555 1.00 87.62 84 GLU A C 1
ATOM 671 O O . GLU A 1 84 ? 4.371 13.127 -9.188 1.00 87.62 84 GLU A O 1
ATOM 676 N N . ASP A 1 85 ? 6.568 13.445 -9.537 1.00 76.44 85 ASP A N 1
ATOM 677 C CA . ASP A 1 85 ? 6.604 14.862 -9.204 1.00 76.44 85 ASP A CA 1
ATOM 678 C C . ASP A 1 85 ? 5.892 15.693 -10.293 1.00 76.44 85 ASP A C 1
ATOM 680 O O . ASP A 1 85 ? 6.379 15.791 -11.422 1.00 76.44 85 ASP A O 1
ATOM 684 N N . PRO A 1 86 ? 4.739 16.316 -9.984 1.00 65.75 86 PRO A N 1
ATOM 685 C CA . PRO A 1 86 ? 3.989 17.123 -10.932 1.00 65.75 86 PRO A CA 1
ATOM 686 C C . PRO A 1 86 ? 4.631 18.496 -11.213 1.00 65.75 86 PRO A C 1
ATOM 688 O O . PRO A 1 86 ? 4.075 19.248 -12.015 1.00 65.75 86 PRO A O 1
ATOM 691 N N . GLY A 1 87 ? 5.774 18.844 -10.601 1.00 65.06 87 GLY A N 1
ATOM 692 C CA . GLY A 1 87 ? 6.609 19.974 -11.024 1.00 65.06 87 GLY A CA 1
ATOM 693 C C . GLY A 1 87 ? 7.222 20.812 -9.889 1.00 65.06 87 GLY A C 1
ATOM 694 O O . GLY A 1 87 ? 7.014 20.537 -8.711 1.00 65.06 87 GLY A O 1
ATOM 695 N N . PRO A 1 88 ? 7.941 21.905 -10.222 1.00 60.78 88 PRO A N 1
ATOM 696 C CA . PRO A 1 88 ? 8.734 22.693 -9.266 1.00 60.78 88 PRO A CA 1
ATOM 697 C C . PRO A 1 88 ? 7.941 23.251 -8.072 1.00 60.78 88 PRO A C 1
ATOM 699 O O . PRO A 1 88 ? 8.476 23.358 -6.969 1.00 60.78 88 PRO A O 1
ATOM 702 N N . ASP A 1 89 ? 6.659 23.567 -8.275 1.00 63.88 89 ASP A N 1
ATOM 703 C CA . ASP A 1 89 ? 5.762 24.078 -7.229 1.00 63.88 89 ASP A CA 1
ATOM 704 C C . ASP A 1 89 ? 5.325 22.988 -6.230 1.00 63.88 89 ASP A C 1
ATOM 706 O O . ASP A 1 89 ? 4.850 23.286 -5.133 1.00 63.88 89 ASP A O 1
ATOM 710 N N . TRP A 1 90 ? 5.473 21.711 -6.590 1.00 60.78 90 TRP A N 1
ATOM 711 C CA . TRP A 1 90 ? 5.122 20.570 -5.747 1.00 60.78 90 TRP A CA 1
ATOM 712 C C . TRP A 1 90 ? 6.222 20.236 -4.740 1.00 60.78 90 TRP A C 1
ATOM 714 O O . TRP A 1 90 ? 5.917 20.013 -3.570 1.00 60.78 90 TRP A O 1
ATOM 724 N N . MET A 1 91 ? 7.492 20.302 -5.153 1.00 51.50 91 MET A N 1
ATOM 725 C CA . MET A 1 91 ? 8.646 20.085 -4.269 1.00 51.50 91 MET A CA 1
ATOM 726 C C . MET A 1 91 ? 8.849 21.179 -3.210 1.00 51.50 91 MET A C 1
ATOM 728 O O . MET A 1 91 ? 9.567 20.959 -2.236 1.00 51.50 91 MET A O 1
ATOM 732 N N . ALA A 1 92 ? 8.241 22.356 -3.385 1.00 57.28 92 ALA A N 1
ATOM 733 C CA . ALA A 1 92 ? 8.330 23.454 -2.422 1.00 57.28 92 ALA A CA 1
ATOM 734 C C . ALA A 1 92 ? 7.480 23.228 -1.155 1.00 57.28 92 ALA A C 1
ATOM 736 O O . ALA A 1 92 ? 7.651 23.950 -0.171 1.00 57.28 92 ALA A O 1
ATOM 737 N N . ASP A 1 93 ? 6.575 22.241 -1.163 1.00 61.84 93 ASP A N 1
ATOM 738 C CA . ASP A 1 93 ? 5.718 21.913 -0.026 1.00 61.84 93 ASP A CA 1
ATOM 739 C C . ASP A 1 93 ? 6.275 20.707 0.760 1.00 61.84 93 ASP A C 1
ATOM 741 O O . ASP A 1 93 ? 6.186 19.568 0.291 1.00 61.84 93 ASP A O 1
ATOM 745 N N . PRO A 1 94 ? 6.813 20.905 1.979 1.00 55.94 94 PRO A N 1
ATOM 746 C CA . PRO A 1 94 ? 7.285 19.807 2.820 1.00 55.94 94 PRO A CA 1
ATOM 747 C C . PRO A 1 94 ? 6.172 18.821 3.226 1.00 55.94 94 PRO A C 1
ATOM 749 O O . PRO A 1 94 ? 6.484 17.709 3.644 1.00 55.94 94 PRO A O 1
ATOM 752 N N . ALA A 1 95 ? 4.885 19.162 3.061 1.00 56.56 95 ALA A N 1
ATOM 753 C CA . ALA A 1 95 ? 3.771 18.222 3.230 1.00 56.56 95 ALA A CA 1
ATOM 754 C C . ALA A 1 95 ? 3.680 17.163 2.110 1.00 56.56 95 ALA A C 1
ATOM 756 O O . ALA A 1 95 ? 2.825 16.275 2.160 1.00 56.56 95 ALA A O 1
ATOM 757 N N . LYS A 1 96 ? 4.540 17.248 1.088 1.00 66.25 96 LYS A N 1
ATOM 758 C CA . LYS A 1 96 ? 4.510 16.404 -0.114 1.00 66.25 96 LYS A CA 1
ATOM 759 C C . LYS A 1 96 ? 5.769 15.549 -0.273 1.00 66.25 96 LYS A C 1
ATOM 761 O O . LYS A 1 96 ? 6.142 15.168 -1.379 1.00 66.25 96 LYS A O 1
ATOM 766 N N . GLU A 1 97 ? 6.408 15.217 0.849 1.00 82.62 97 GLU A N 1
ATOM 767 C CA . GLU A 1 97 ? 7.449 14.191 0.917 1.00 82.62 97 GLU A CA 1
ATOM 768 C C . GLU A 1 97 ? 6.859 12.802 0.608 1.00 82.62 97 GLU A C 1
ATOM 770 O O . GLU A 1 97 ? 5.817 12.412 1.146 1.00 82.62 97 GLU A O 1
ATOM 775 N N . PHE A 1 98 ? 7.540 12.034 -0.248 1.00 89.62 98 PHE A N 1
ATOM 776 C CA . PHE A 1 98 ? 7.201 10.636 -0.503 1.00 89.62 98 PHE A CA 1
ATOM 777 C C . PHE A 1 98 ? 7.886 9.717 0.511 1.00 89.62 98 PHE A C 1
ATOM 779 O O . PHE A 1 98 ? 9.108 9.558 0.517 1.00 89.62 98 PHE A O 1
ATOM 786 N N . TYR A 1 99 ? 7.089 9.041 1.334 1.00 93.50 99 TYR A N 1
ATOM 787 C CA . TYR A 1 99 ? 7.575 8.058 2.298 1.00 93.50 99 TYR A CA 1
ATOM 788 C C . TYR A 1 99 ? 7.598 6.638 1.713 1.00 93.50 99 TYR A C 1
ATOM 790 O O . TYR A 1 99 ? 6.771 6.266 0.886 1.00 93.50 99 TYR A O 1
ATOM 798 N N . ASN A 1 100 ? 8.498 5.780 2.190 1.00 94.50 100 ASN A N 1
ATOM 799 C CA . ASN A 1 100 ? 8.380 4.337 1.971 1.00 94.50 100 ASN A CA 1
ATOM 800 C C . ASN A 1 100 ? 7.646 3.681 3.155 1.00 94.50 100 ASN A C 1
ATOM 802 O O . ASN A 1 100 ? 7.370 4.329 4.170 1.00 94.50 100 ASN A O 1
ATOM 806 N N . SER A 1 101 ? 7.336 2.386 3.044 1.00 92.31 101 SER A N 1
ATOM 807 C CA . SER A 1 101 ? 6.613 1.631 4.080 1.00 92.31 101 SER A CA 1
ATOM 808 C C . SER A 1 101 ? 7.295 1.620 5.456 1.00 92.31 101 SER A C 1
ATOM 810 O O . SER A 1 101 ? 6.623 1.406 6.464 1.00 92.31 101 SER A O 1
ATOM 812 N N . VAL A 1 102 ? 8.597 1.918 5.529 1.00 94.12 102 VAL A N 1
ATOM 813 C CA . VAL A 1 102 ? 9.355 2.027 6.782 1.00 94.12 102 VAL A CA 1
ATOM 814 C C . VAL A 1 102 ? 9.372 3.465 7.301 1.00 94.12 102 VAL A C 1
ATOM 816 O O . VAL A 1 102 ? 9.104 3.703 8.479 1.00 94.12 102 VAL A O 1
ATOM 819 N N . THR A 1 103 ? 9.690 4.445 6.450 1.00 94.88 103 THR A N 1
ATOM 820 C CA . THR A 1 103 ? 9.860 5.842 6.875 1.00 94.88 103 THR A CA 1
ATOM 821 C C . THR A 1 103 ? 8.544 6.504 7.258 1.00 94.88 103 THR A C 1
ATOM 823 O O . THR A 1 103 ? 8.542 7.296 8.198 1.00 94.88 103 THR A O 1
ATOM 826 N N . ILE A 1 104 ? 7.424 6.117 6.635 1.00 94.25 104 ILE A N 1
ATOM 827 C CA . ILE A 1 104 ? 6.096 6.668 6.954 1.00 94.25 104 ILE A CA 1
ATOM 828 C C . ILE A 1 104 ? 5.690 6.421 8.413 1.00 94.25 104 ILE A C 1
ATOM 830 O O . ILE A 1 104 ? 4.945 7.207 8.997 1.00 94.25 104 ILE A O 1
ATOM 834 N N . GLY A 1 105 ? 6.211 5.342 9.007 1.00 93.81 105 GLY A N 1
ATOM 835 C CA . GLY A 1 105 ? 5.935 4.933 10.377 1.00 93.81 105 GLY A CA 1
ATOM 836 C C . GLY A 1 105 ? 6.895 5.498 11.419 1.00 93.81 105 GLY A C 1
ATOM 837 O O . GLY A 1 105 ? 6.749 5.135 12.587 1.00 93.81 105 GLY A O 1
ATOM 838 N N . LYS A 1 106 ? 7.863 6.352 11.042 1.00 94.62 106 LYS A N 1
ATOM 839 C CA . LYS A 1 106 ? 8.824 6.970 11.979 1.00 94.62 106 LYS A CA 1
ATOM 840 C C . LYS A 1 106 ? 8.169 7.969 12.922 1.00 94.62 106 LYS A C 1
ATOM 842 O O . LYS A 1 106 ? 8.442 7.920 14.118 1.00 94.62 106 LYS A O 1
ATOM 847 N N . GLU A 1 107 ? 7.240 8.772 12.419 1.00 94.69 107 GLU A N 1
ATOM 848 C CA . GLU A 1 107 ? 6.489 9.743 13.217 1.00 94.69 107 GLU A CA 1
ATOM 849 C C . GLU A 1 107 ? 4.986 9.451 13.171 1.00 94.69 107 GLU A C 1
ATOM 851 O O . GLU A 1 107 ? 4.489 8.982 12.143 1.00 94.69 107 GLU A O 1
ATOM 856 N N . PRO A 1 108 ? 4.224 9.711 14.247 1.00 95.62 108 PRO A N 1
ATOM 857 C CA . PRO A 1 108 ? 2.766 9.700 14.177 1.00 95.62 108 PRO A CA 1
ATOM 858 C C . PRO A 1 108 ? 2.258 10.710 13.140 1.00 95.62 108 PRO A C 1
ATOM 860 O O . PRO A 1 108 ? 2.855 11.766 12.957 1.00 95.62 108 PRO A O 1
ATOM 863 N N . ILE A 1 109 ? 1.154 10.384 12.472 1.00 94.75 109 ILE A N 1
ATOM 864 C CA . ILE A 1 109 ? 0.442 11.272 11.548 1.00 94.75 109 ILE A CA 1
ATOM 865 C C . ILE A 1 109 ? -0.541 12.100 12.376 1.00 94.75 109 ILE A C 1
ATOM 867 O O . ILE A 1 109 ? -1.426 11.531 13.030 1.00 94.75 109 ILE A O 1
ATOM 871 N N . ALA A 1 110 ? -0.386 13.421 12.382 1.00 96.06 110 ALA A N 1
ATOM 872 C CA . ALA A 1 110 ? -1.270 14.339 13.089 1.00 96.06 110 ALA A CA 1
ATOM 873 C C . ALA A 1 110 ? -2.693 14.303 12.512 1.00 96.06 110 ALA A C 1
ATOM 875 O O . ALA A 1 110 ? -2.919 13.908 11.371 1.00 96.06 110 ALA A O 1
ATOM 876 N N . VAL A 1 111 ? -3.685 14.696 13.309 1.00 96.38 111 VAL A N 1
ATOM 877 C CA . VAL A 1 111 ? -5.080 14.738 12.847 1.00 96.38 111 VAL A CA 1
ATOM 878 C C . VAL A 1 111 ? -5.217 15.787 11.740 1.00 96.38 111 VAL A C 1
ATOM 880 O O . VAL A 1 111 ? -4.759 16.914 11.890 1.00 96.38 111 VAL A O 1
ATOM 883 N N . GLY A 1 112 ? -5.823 15.401 10.618 1.00 95.06 112 GLY A N 1
ATOM 884 C CA . GLY A 1 112 ? -5.933 16.206 9.400 1.00 95.06 112 GLY A CA 1
ATOM 885 C C . GLY A 1 112 ? -4.718 16.125 8.467 1.00 95.06 112 GLY A C 1
ATOM 886 O O . GLY A 1 112 ? -4.838 16.484 7.298 1.00 95.06 112 GLY A O 1
ATOM 887 N N . GLU A 1 113 ? -3.574 15.613 8.931 1.00 93.38 113 GLU A N 1
ATOM 888 C CA . GLU A 1 113 ? -2.371 15.459 8.108 1.00 93.38 113 GLU A CA 1
ATOM 889 C C . GLU A 1 113 ? -2.565 14.343 7.072 1.00 93.38 113 GLU A C 1
ATOM 891 O O . GLU A 1 113 ? -3.101 13.267 7.368 1.00 93.38 113 GLU A O 1
ATOM 896 N N . THR A 1 114 ? -2.107 14.610 5.848 1.00 92.62 114 THR A N 1
ATOM 897 C CA . THR A 1 114 ? -2.029 13.635 4.758 1.00 92.62 114 THR A CA 1
ATOM 898 C C . THR A 1 114 ? -0.570 13.381 4.425 1.00 92.62 114 THR A C 1
ATOM 900 O O . THR A 1 114 ? 0.179 14.329 4.225 1.00 92.62 114 THR A O 1
ATOM 903 N N . ARG A 1 115 ? -0.181 12.108 4.332 1.00 92.56 115 ARG A N 1
ATOM 904 C CA . ARG A 1 115 ? 1.147 11.693 3.867 1.00 92.56 115 ARG A CA 1
ATOM 905 C C . ARG A 1 115 ? 1.044 10.921 2.569 1.00 92.56 115 ARG A C 1
ATOM 907 O O . ARG A 1 115 ? 0.103 10.147 2.388 1.00 92.56 115 ARG A O 1
ATOM 914 N N . TRP A 1 116 ? 2.036 11.100 1.709 1.00 93.19 116 TRP A N 1
ATOM 915 C CA . TRP A 1 116 ? 2.182 10.364 0.461 1.00 93.19 116 TRP A CA 1
ATOM 916 C C . TRP A 1 116 ? 3.212 9.259 0.625 1.00 93.19 116 TRP A C 1
ATOM 918 O O . TRP A 1 116 ? 4.234 9.441 1.279 1.00 93.19 116 TRP A O 1
ATOM 928 N N . GLY A 1 117 ? 2.947 8.092 0.056 1.00 93.62 117 GLY A N 1
ATOM 929 C CA . GLY A 1 117 ? 3.842 6.958 0.162 1.00 93.62 117 GLY A CA 1
ATOM 930 C C . GLY A 1 117 ? 3.995 6.189 -1.136 1.00 93.62 117 GLY A C 1
ATOM 931 O O . GLY A 1 117 ? 3.161 6.273 -2.033 1.00 93.62 117 GLY A O 1
ATOM 932 N N . ILE A 1 118 ? 5.078 5.422 -1.207 1.00 96.06 118 ILE A N 1
ATOM 933 C CA . ILE A 1 118 ? 5.421 4.550 -2.326 1.00 96.06 118 ILE A CA 1
ATOM 934 C C . ILE A 1 118 ? 5.548 3.124 -1.784 1.00 96.06 118 ILE A C 1
ATOM 936 O O . ILE A 1 118 ? 6.363 2.851 -0.897 1.00 96.06 118 ILE A O 1
ATOM 940 N N . ALA A 1 119 ? 4.729 2.216 -2.308 1.00 97.75 119 ALA A N 1
ATOM 941 C CA . ALA A 1 119 ? 4.896 0.774 -2.144 1.00 97.75 119 ALA A CA 1
ATOM 942 C C . ALA A 1 119 ? 5.566 0.213 -3.403 1.00 97.75 119 ALA A C 1
ATOM 944 O O . ALA A 1 119 ? 5.211 0.627 -4.504 1.00 97.75 119 ALA A O 1
ATOM 945 N N . MET A 1 120 ? 6.527 -0.699 -3.250 1.00 98.00 120 MET A N 1
ATOM 946 C CA . MET A 1 120 ? 7.288 -1.277 -4.363 1.00 98.00 120 MET A CA 1
ATOM 947 C C . MET A 1 120 ? 7.346 -2.796 -4.245 1.00 98.00 120 MET A C 1
ATOM 949 O O . MET A 1 120 ? 7.408 -3.331 -3.138 1.00 98.00 120 MET A O 1
ATOM 953 N N . TRP A 1 121 ? 7.374 -3.470 -5.388 1.00 97.56 121 TRP A N 1
ATOM 954 C CA . TRP A 1 121 ? 7.526 -4.912 -5.512 1.00 97.56 121 TRP A CA 1
ATOM 955 C C . TRP A 1 121 ? 8.525 -5.237 -6.620 1.00 97.56 121 TRP A C 1
ATOM 957 O O . TRP A 1 121 ? 8.600 -4.543 -7.635 1.00 97.56 121 TRP A O 1
ATOM 967 N N . GLN A 1 122 ? 9.269 -6.320 -6.423 1.00 95.00 122 GLN A N 1
ATOM 968 C CA . GLN A 1 122 ? 10.275 -6.824 -7.356 1.00 95.00 122 GLN A CA 1
ATOM 969 C C . GLN A 1 122 ? 10.012 -8.295 -7.677 1.00 95.00 122 GLN A C 1
ATOM 971 O O . GLN A 1 122 ? 9.406 -9.008 -6.872 1.00 95.00 122 GLN A O 1
ATOM 976 N N . GLY A 1 123 ? 10.507 -8.751 -8.830 1.00 93.62 123 GLY A N 1
ATOM 977 C CA . GLY A 1 123 ? 10.377 -10.147 -9.256 1.00 93.62 123 GLY A CA 1
ATOM 978 C C . GLY A 1 123 ? 8.932 -10.578 -9.500 1.00 93.62 123 GLY A C 1
ATOM 979 O O . GLY A 1 123 ? 8.606 -11.745 -9.283 1.00 93.62 123 GLY A O 1
ATOM 980 N N . ILE A 1 124 ? 8.067 -9.638 -9.895 1.00 94.06 124 ILE A N 1
ATOM 981 C CA . ILE A 1 124 ? 6.696 -9.939 -10.304 1.00 94.06 124 ILE A CA 1
ATOM 982 C C . ILE A 1 124 ? 6.746 -10.828 -11.546 1.00 94.06 124 ILE A C 1
ATOM 984 O O . ILE A 1 124 ? 7.543 -10.594 -12.450 1.00 94.06 124 ILE A O 1
ATOM 988 N N . ASP A 1 125 ? 5.924 -11.876 -11.568 1.00 92.50 125 ASP A N 1
ATOM 989 C CA . ASP A 1 125 ? 5.788 -12.703 -12.762 1.00 92.50 125 ASP A CA 1
ATOM 990 C C . ASP A 1 125 ? 5.013 -11.902 -13.821 1.00 92.50 125 ASP A C 1
ATOM 992 O O . ASP A 1 125 ? 3.874 -11.512 -13.552 1.00 92.50 125 ASP A O 1
ATOM 996 N N . PRO A 1 126 ? 5.584 -11.642 -15.009 1.00 91.38 126 PRO A N 1
ATOM 997 C CA . PRO A 1 126 ? 4.942 -10.805 -16.015 1.00 91.38 126 PRO A CA 1
ATOM 998 C C . PRO A 1 126 ? 3.657 -11.430 -16.560 1.00 91.38 126 PRO A C 1
ATOM 1000 O O . PRO A 1 126 ? 2.862 -10.723 -17.160 1.00 91.38 126 PRO A O 1
ATOM 1003 N N . ARG A 1 127 ? 3.385 -12.714 -16.314 1.00 89.75 127 ARG A N 1
ATOM 1004 C CA . ARG A 1 127 ? 2.180 -13.410 -16.794 1.00 89.75 127 ARG A CA 1
ATOM 1005 C C . ARG A 1 127 ? 0.933 -13.167 -15.934 1.00 89.75 127 ARG A C 1
ATOM 1007 O O . ARG A 1 127 ? -0.057 -13.866 -16.110 1.00 89.75 127 ARG A O 1
ATOM 1014 N N . ILE A 1 128 ? 0.997 -12.276 -14.938 1.00 92.06 128 ILE A N 1
ATOM 1015 C CA . ILE A 1 128 ? -0.160 -11.987 -14.079 1.00 92.06 128 ILE A CA 1
ATOM 1016 C C . ILE A 1 128 ? -1.116 -10.988 -14.735 1.00 92.06 128 ILE A C 1
ATOM 1018 O O . ILE A 1 128 ? -0.748 -9.844 -14.991 1.00 92.06 128 ILE A O 1
ATOM 1022 N N . ASP A 1 129 ? -2.377 -11.364 -14.877 1.00 91.75 129 ASP A N 1
ATOM 1023 C CA . ASP A 1 129 ? -3.402 -10.496 -15.461 1.00 91.75 129 ASP A CA 1
ATOM 1024 C C . ASP A 1 129 ? -4.297 -9.949 -14.363 1.00 91.75 129 ASP A C 1
ATOM 1026 O O . ASP A 1 129 ? -4.602 -8.758 -14.319 1.00 91.75 129 ASP A O 1
ATOM 1030 N N . PHE A 1 130 ? -4.657 -10.803 -13.407 1.00 94.62 130 PHE A N 1
ATOM 1031 C CA . PHE A 1 130 ? -5.514 -10.445 -12.287 1.00 94.62 130 PHE A CA 1
ATOM 1032 C C . PHE A 1 130 ? -4.737 -10.490 -10.979 1.00 94.62 130 PHE A C 1
ATOM 1034 O O . PHE A 1 130 ? -4.246 -11.540 -10.542 1.00 94.62 130 PHE A O 1
ATOM 1041 N N . PHE A 1 131 ? -4.707 -9.363 -10.271 1.00 96.25 131 PHE A N 1
ATOM 1042 C CA . PHE A 1 131 ? -4.054 -9.284 -8.970 1.00 96.25 131 PHE A CA 1
ATOM 1043 C C . PHE A 1 131 ? -4.799 -8.377 -7.991 1.00 96.25 131 PHE A C 1
ATOM 1045 O O . PHE A 1 131 ? -5.638 -7.554 -8.349 1.00 96.25 131 PHE A O 1
ATOM 1052 N N . SER A 1 132 ? -4.501 -8.544 -6.705 1.00 98.00 132 SER A N 1
ATOM 1053 C CA . SER A 1 132 ? -4.961 -7.629 -5.662 1.00 98.00 132 SER A CA 1
ATOM 1054 C C . SER A 1 132 ? -3.800 -7.113 -4.837 1.00 98.00 132 SER A C 1
ATOM 1056 O O . SER A 1 132 ? -2.873 -7.861 -4.526 1.00 98.00 132 SER A O 1
ATOM 1058 N N . ILE A 1 133 ? -3.910 -5.868 -4.381 1.00 98.12 133 ILE A N 1
ATOM 1059 C CA . ILE A 1 133 ? -3.039 -5.305 -3.352 1.00 98.12 133 ILE A CA 1
ATOM 1060 C C . ILE A 1 133 ? -3.780 -5.352 -2.016 1.00 98.12 133 ILE A C 1
ATOM 1062 O O . ILE A 1 133 ? -4.846 -4.763 -1.846 1.00 98.12 133 ILE A O 1
ATOM 1066 N N . TYR A 1 134 ? -3.208 -6.065 -1.053 1.00 98.00 134 TYR A N 1
ATOM 1067 C CA . TYR A 1 134 ? -3.692 -6.144 0.318 1.00 98.00 134 TYR A CA 1
ATOM 1068 C C . TYR A 1 134 ? -2.925 -5.159 1.196 1.00 98.00 134 TYR A C 1
ATOM 1070 O O . TYR A 1 134 ? -1.714 -5.298 1.368 1.00 98.00 134 TYR A O 1
ATOM 1078 N N . VAL A 1 135 ? -3.639 -4.209 1.795 1.00 97.75 135 VAL A N 1
ATOM 1079 C CA . VAL A 1 135 ? -3.089 -3.163 2.660 1.00 97.75 135 VAL A CA 1
ATOM 1080 C C . VAL A 1 135 ? -3.466 -3.430 4.112 1.00 97.75 135 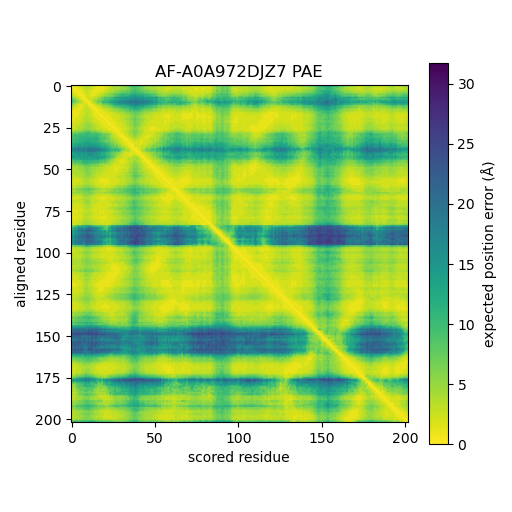VAL A C 1
ATOM 1082 O O . VAL A 1 135 ? -4.642 -3.449 4.490 1.00 97.75 135 VAL A O 1
ATOM 1085 N N . ARG A 1 136 ? -2.449 -3.630 4.949 1.00 95.50 136 ARG A N 1
ATOM 1086 C CA . ARG A 1 136 ? -2.576 -3.773 6.408 1.00 95.50 136 ARG A CA 1
ATOM 1087 C C . ARG A 1 136 ? -2.079 -2.516 7.114 1.00 95.50 136 ARG A C 1
ATOM 1089 O O . ARG A 1 136 ? -1.374 -1.712 6.522 1.00 95.50 136 ARG A O 1
ATOM 1096 N N . GLY A 1 137 ? -2.434 -2.371 8.391 1.00 92.12 137 GLY A N 1
ATOM 1097 C CA . GLY A 1 137 ? -1.993 -1.251 9.236 1.00 92.12 137 GLY A CA 1
ATOM 1098 C C . GLY A 1 137 ? -2.942 -0.050 9.250 1.00 92.12 137 GLY A C 1
ATOM 1099 O O . GLY A 1 137 ? -2.753 0.851 10.055 1.00 92.12 137 GLY A O 1
ATOM 1100 N N . LEU A 1 138 ? -3.997 -0.063 8.426 1.00 92.06 138 LEU A N 1
ATOM 1101 C CA . LEU A 1 138 ? -5.020 0.994 8.381 1.00 92.06 138 LEU A CA 1
ATOM 1102 C C . LEU A 1 138 ? -6.014 0.938 9.553 1.00 92.06 138 LEU A C 1
ATOM 1104 O O . LEU A 1 138 ? -6.747 1.888 9.806 1.00 92.06 138 LEU A O 1
ATOM 1108 N N . THR A 1 139 ? -6.093 -0.197 10.246 1.00 88.75 139 THR A N 1
ATOM 1109 C CA . THR A 1 139 ? -7.009 -0.413 11.366 1.00 88.75 139 THR A CA 1
ATOM 1110 C C . THR A 1 139 ? -6.421 -1.422 12.346 1.00 88.75 139 THR A C 1
ATOM 1112 O O . THR A 1 139 ? -5.669 -2.318 11.960 1.00 88.75 139 THR A O 1
ATOM 1115 N N . ASN A 1 140 ? -6.814 -1.300 13.613 1.00 85.31 140 ASN A N 1
ATOM 1116 C CA . ASN A 1 140 ? -6.492 -2.258 14.669 1.00 85.31 140 ASN A CA 1
ATOM 1117 C C . ASN A 1 140 ? -7.526 -3.391 14.778 1.00 85.31 140 ASN A C 1
ATOM 1119 O O . ASN A 1 140 ? -7.440 -4.201 15.695 1.00 85.31 140 ASN A O 1
ATOM 1123 N N . ALA A 1 141 ? -8.518 -3.458 13.883 1.00 88.56 141 ALA A N 1
ATOM 1124 C CA . ALA A 1 141 ? -9.528 -4.509 13.912 1.00 88.56 141 ALA A CA 1
ATOM 1125 C C . ALA A 1 141 ? -8.917 -5.886 13.592 1.00 88.56 141 ALA A C 1
ATOM 1127 O O . ALA A 1 141 ? -8.267 -6.082 12.562 1.00 88.56 141 ALA A O 1
ATOM 1128 N N . TYR A 1 142 ? -9.164 -6.858 14.468 1.00 90.44 142 TYR A N 1
ATOM 1129 C CA . TYR A 1 142 ? -8.709 -8.239 14.333 1.00 90.44 142 TYR A CA 1
ATOM 1130 C C . TYR A 1 142 ? -9.787 -9.203 14.817 1.00 90.44 142 TYR A C 1
ATOM 1132 O O . TYR A 1 142 ? -10.597 -8.854 15.673 1.00 90.44 142 TYR A O 1
ATOM 1140 N N . HIS A 1 143 ? -9.786 -10.415 14.272 1.00 88.56 143 HIS A N 1
ATOM 1141 C CA . HIS A 1 143 ? -10.663 -11.506 14.683 1.00 88.56 143 HIS A CA 1
ATOM 1142 C C . HIS A 1 143 ? -9.821 -12.752 14.984 1.00 88.56 143 HIS A C 1
ATOM 1144 O O . HIS A 1 143 ? -8.754 -12.960 14.401 1.00 88.56 143 HIS A O 1
ATOM 1150 N N . TRP A 1 144 ? -10.326 -13.595 15.879 1.00 85.44 144 TRP A N 1
ATOM 1151 C CA . TRP A 1 144 ? -9.879 -14.977 16.006 1.00 85.44 144 TRP A CA 1
ATOM 1152 C C . TRP A 1 144 ? -10.841 -15.849 15.204 1.00 85.44 144 TRP A C 1
ATOM 1154 O O . TRP A 1 144 ? -12.051 -15.776 15.404 1.00 85.44 144 TRP A O 1
ATOM 1164 N N . GLN A 1 145 ? -10.308 -16.614 14.258 1.00 83.56 145 GLN A N 1
ATOM 1165 C CA . GLN A 1 145 ? -11.052 -17.630 13.528 1.00 83.56 145 GLN A CA 1
ATOM 1166 C C . GLN A 1 145 ? -10.787 -18.978 14.179 1.00 83.56 145 GLN A C 1
ATOM 1168 O O . GLN A 1 145 ? -9.654 -19.462 14.189 1.00 83.56 145 GLN A O 1
ATOM 1173 N N . ASP A 1 146 ? -11.841 -19.563 14.721 1.00 84.00 146 ASP A N 1
ATOM 1174 C CA . ASP A 1 146 ? -11.774 -20.838 15.414 1.00 84.00 146 ASP A CA 1
ATOM 1175 C C . ASP A 1 146 ? -11.975 -21.948 14.391 1.00 84.00 146 ASP A C 1
ATOM 1177 O O . ASP A 1 146 ? -12.924 -21.910 13.611 1.00 84.00 146 ASP A O 1
ATOM 1181 N N . SER A 1 147 ? -11.068 -22.922 14.369 1.00 75.38 147 SER A N 1
ATOM 1182 C CA . SER A 1 147 ? -11.237 -24.128 13.562 1.00 75.38 147 SER A CA 1
ATOM 1183 C C . SER A 1 147 ? -11.995 -25.155 14.408 1.00 75.38 147 SER A C 1
ATOM 1185 O O . SER A 1 147 ? -11.407 -25.670 15.364 1.00 75.38 147 SER A O 1
ATOM 1187 N N . PRO A 1 148 ? -13.271 -25.468 14.101 1.00 68.38 148 PRO A N 1
ATOM 1188 C CA . PRO A 1 148 ? -14.109 -26.311 14.964 1.00 68.38 148 PRO A CA 1
ATOM 1189 C C . PRO A 1 148 ? -13.515 -27.7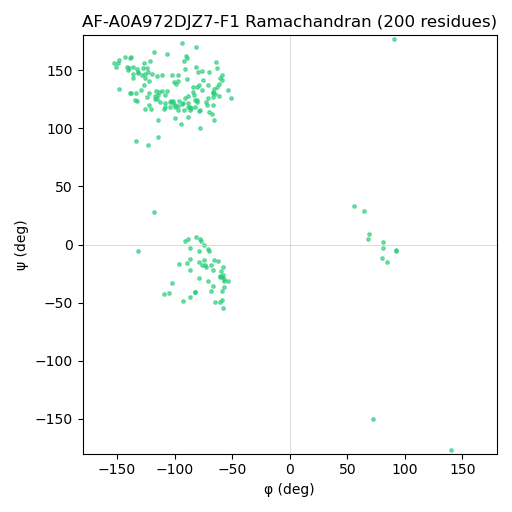02 15.221 1.00 68.38 148 PRO A C 1
ATOM 1191 O O . PRO A 1 148 ? -13.766 -28.305 16.256 1.00 68.38 148 PRO A O 1
ATOM 1194 N N . GLU A 1 149 ? -12.688 -28.191 14.295 1.00 72.38 149 GLU A N 1
ATOM 1195 C CA . GLU A 1 149 ? -12.010 -29.489 14.373 1.00 72.38 149 GLU A CA 1
ATOM 1196 C C . GLU A 1 149 ? -10.859 -29.526 15.392 1.00 72.38 149 GLU A C 1
ATOM 1198 O O . GLU A 1 149 ? -10.432 -30.602 15.804 1.00 72.38 149 GLU A O 1
ATOM 1203 N N . THR A 1 150 ? -10.325 -28.369 15.801 1.00 70.88 150 THR A N 1
ATOM 1204 C CA . THR A 1 150 ? -9.091 -28.286 16.610 1.00 70.88 150 THR A CA 1
ATOM 1205 C C . THR A 1 150 ? -9.192 -27.380 17.836 1.00 70.88 150 THR A C 1
ATOM 1207 O O . THR A 1 150 ? -8.247 -27.347 18.630 1.00 70.88 150 THR A O 1
ATOM 1210 N N . TYR A 1 151 ? -10.313 -26.672 18.018 1.00 75.06 151 TYR A N 1
ATOM 1211 C CA . TYR A 1 151 ? -10.525 -25.746 19.129 1.00 75.06 151 TYR A CA 1
ATOM 1212 C C . TYR A 1 151 ? -11.881 -25.943 19.815 1.00 75.06 151 TYR A C 1
ATOM 1214 O O . TYR A 1 151 ? -12.934 -25.791 19.200 1.00 75.06 151 TYR A O 1
ATOM 1222 N N . THR A 1 152 ? -11.848 -26.191 21.125 1.00 75.81 152 THR A N 1
ATOM 1223 C CA . THR A 1 152 ? -13.019 -26.177 22.006 1.00 75.81 152 THR A CA 1
ATOM 1224 C C . THR A 1 152 ? -12.959 -24.962 22.945 1.00 75.81 152 THR A C 1
ATOM 1226 O O . THR A 1 152 ? -12.060 -24.895 23.797 1.00 75.81 152 THR A O 1
ATOM 1229 N N . PRO A 1 153 ? -13.920 -24.017 22.862 1.00 74.88 153 PRO A N 1
ATOM 1230 C CA . PRO A 1 153 ? -13.982 -22.859 23.752 1.00 74.88 153 PRO A CA 1
ATOM 1231 C C . PRO A 1 153 ? -13.962 -23.258 25.234 1.00 74.88 153 PRO A C 1
ATOM 1233 O O . PRO A 1 153 ? -14.681 -24.158 25.662 1.00 74.88 153 PRO A O 1
ATOM 1236 N N . GLY A 1 154 ? -13.125 -22.590 26.029 1.00 75.94 154 GLY A N 1
ATOM 1237 C CA . GLY A 1 154 ? -13.011 -22.817 27.476 1.00 75.94 154 GLY A CA 1
ATOM 1238 C C . GLY A 1 154 ? -12.174 -24.029 27.904 1.00 75.94 154 GLY A C 1
ATOM 1239 O O . GLY A 1 154 ? -11.834 -24.116 29.081 1.00 75.94 154 GLY A O 1
ATOM 1240 N N . LYS A 1 155 ? -11.800 -24.933 26.985 1.00 76.75 155 LYS A N 1
ATOM 1241 C CA . LYS A 1 155 ? -10.896 -26.066 27.268 1.00 76.75 155 LYS A CA 1
ATOM 1242 C C . LYS A 1 155 ? -9.520 -25.908 26.635 1.00 76.75 155 LYS A C 1
ATOM 1244 O O . LYS A 1 155 ? -8.522 -26.213 27.282 1.00 76.75 155 LYS A O 1
ATOM 1249 N N . ASP A 1 156 ? -9.461 -25.460 25.385 1.00 76.69 156 ASP A N 1
ATOM 1250 C CA . ASP A 1 156 ? -8.194 -25.339 24.670 1.00 76.69 156 ASP A CA 1
ATOM 1251 C C . ASP A 1 156 ? -7.541 -23.959 24.894 1.00 76.69 156 ASP A C 1
ATOM 1253 O O . ASP A 1 156 ? -8.238 -22.937 24.944 1.00 76.69 156 ASP A O 1
ATOM 1257 N N . PRO A 1 157 ? -6.200 -23.893 25.018 1.00 75.62 157 PRO A N 1
ATOM 1258 C CA . PRO A 1 157 ? -5.486 -22.626 25.134 1.00 75.62 157 PRO A CA 1
ATOM 1259 C C . PRO A 1 157 ? -5.664 -21.784 23.864 1.00 75.62 157 PRO A C 1
ATOM 1261 O O . PRO A 1 157 ? -5.795 -22.319 22.766 1.00 75.62 157 PRO A O 1
ATOM 1264 N N . ILE A 1 158 ? -5.600 -20.454 23.998 1.00 69.06 158 ILE A N 1
ATOM 1265 C CA . ILE A 1 158 ? -5.840 -19.495 22.896 1.00 69.06 158 ILE A CA 1
ATOM 1266 C C . ILE A 1 158 ? -4.966 -19.783 21.660 1.00 69.06 158 ILE A C 1
ATOM 1268 O O . ILE A 1 158 ? -5.402 -19.550 20.538 1.00 69.06 158 ILE A O 1
ATOM 1272 N N . GLY A 1 159 ? -3.752 -20.310 21.851 1.00 68.06 159 GLY A N 1
ATOM 1273 C CA . GLY A 1 159 ? -2.825 -20.635 20.762 1.00 68.06 159 GLY A CA 1
ATOM 1274 C C . GLY A 1 159 ? -3.112 -21.938 20.005 1.00 68.06 159 GLY A C 1
ATOM 1275 O O . GLY A 1 159 ? -2.415 -22.219 19.035 1.00 68.06 159 GLY A O 1
ATOM 1276 N N . LYS A 1 160 ? -4.094 -22.749 20.420 1.00 75.19 160 LYS A N 1
ATOM 1277 C CA . LYS A 1 160 ? -4.413 -24.036 19.784 1.00 75.19 160 LYS A CA 1
ATOM 1278 C C . LYS A 1 160 ? -5.678 -23.909 18.936 1.00 75.19 160 LYS A C 1
ATOM 1280 O O . LYS A 1 160 ? -6.719 -23.523 19.446 1.00 75.19 160 LYS A O 1
ATOM 1285 N N . GLY A 1 161 ? -5.585 -24.222 17.643 1.00 70.81 161 GLY A N 1
ATOM 1286 C CA . GLY A 1 161 ? -6.743 -24.284 16.738 1.00 70.81 161 GLY A CA 1
ATOM 1287 C C . GLY A 1 161 ? -7.412 -22.941 16.405 1.00 70.81 161 GLY A C 1
ATOM 1288 O O . GLY A 1 161 ? -8.473 -22.927 15.779 1.00 70.81 161 GLY A O 1
ATOM 1289 N N . ARG A 1 162 ? -6.805 -21.807 16.791 1.00 80.69 162 ARG A N 1
ATOM 1290 C CA . ARG A 1 162 ? -7.283 -20.457 16.453 1.00 80.69 162 ARG A CA 1
ATOM 1291 C C . ARG A 1 162 ? -6.329 -19.774 15.482 1.00 80.69 162 ARG A C 1
ATOM 1293 O O . ARG A 1 162 ? -5.122 -19.717 15.714 1.00 80.69 162 ARG A O 1
ATOM 1300 N N . LYS A 1 163 ? -6.875 -19.195 14.417 1.00 84.38 163 LYS A N 1
ATOM 1301 C CA . LYS A 1 163 ? -6.141 -18.376 13.451 1.00 84.38 163 LYS A CA 1
ATOM 1302 C C . LYS A 1 163 ? -6.400 -16.901 13.732 1.00 84.38 163 LYS A C 1
ATOM 1304 O O . LYS A 1 163 ? -7.539 -16.442 13.708 1.00 84.38 163 LYS A O 1
ATOM 1309 N N . PHE A 1 164 ? -5.336 -16.152 13.986 1.00 87.19 164 PHE A N 1
ATOM 1310 C CA . PHE A 1 164 ? -5.412 -14.705 14.145 1.00 87.19 164 PHE A CA 1
ATOM 1311 C C . PHE A 1 164 ? -5.459 -14.028 12.771 1.00 87.19 164 PHE A C 1
ATOM 1313 O O . PHE A 1 164 ? -4.551 -14.215 11.961 1.00 87.19 164 PHE A O 1
ATOM 1320 N N . VAL A 1 165 ? -6.498 -13.235 12.512 1.00 91.44 165 VAL A N 1
ATOM 1321 C CA . VAL A 1 165 ? -6.688 -12.516 11.242 1.00 91.44 165 VAL A CA 1
ATOM 1322 C C . VAL A 1 165 ? -6.889 -11.027 11.492 1.00 91.44 165 VAL A C 1
ATOM 1324 O O . VAL A 1 165 ? -7.539 -10.628 12.462 1.00 91.44 165 VAL A O 1
ATOM 1327 N N . ARG A 1 166 ? -6.348 -10.178 10.613 1.00 93.62 166 ARG A N 1
ATOM 1328 C CA . ARG A 1 166 ? -6.491 -8.718 10.712 1.00 93.62 166 ARG A CA 1
ATOM 1329 C C . ARG A 1 166 ? -7.371 -8.187 9.596 1.00 93.62 166 ARG A C 1
ATOM 1331 O O . ARG A 1 166 ? -7.336 -8.683 8.467 1.00 93.62 166 ARG A O 1
ATOM 1338 N N . LYS A 1 167 ? -8.136 -7.142 9.904 1.00 95.19 167 LYS A N 1
ATOM 1339 C CA . LYS A 1 167 ? -8.913 -6.425 8.900 1.00 95.19 167 LYS A CA 1
ATOM 1340 C C . LYS A 1 167 ? -7.948 -5.720 7.944 1.00 95.19 167 LYS A C 1
ATOM 1342 O O . LYS A 1 167 ? -7.104 -4.927 8.355 1.00 95.19 167 LYS A O 1
ATOM 1347 N N . THR A 1 168 ? -8.051 -6.079 6.676 1.00 96.88 168 THR A N 1
ATOM 1348 C CA . THR A 1 168 ? -7.120 -5.751 5.599 1.00 96.88 168 THR A CA 1
ATOM 1349 C C . THR A 1 168 ? -7.930 -5.169 4.446 1.00 96.88 168 THR A C 1
ATOM 1351 O O . THR A 1 168 ? -8.965 -5.729 4.086 1.00 96.88 168 THR A O 1
ATOM 1354 N N . LEU A 1 169 ? -7.486 -4.051 3.877 1.00 97.50 169 LEU A N 1
ATOM 1355 C CA . LEU A 1 169 ? -8.099 -3.490 2.675 1.00 97.50 169 LEU A CA 1
ATOM 1356 C C . LEU A 1 169 ? -7.569 -4.256 1.462 1.00 97.50 169 LEU A C 1
ATOM 1358 O O . LEU A 1 169 ? -6.359 -4.350 1.286 1.00 97.50 169 LEU A O 1
ATOM 1362 N N . LYS A 1 170 ? -8.457 -4.819 0.650 1.00 97.81 170 LYS A N 1
ATOM 1363 C CA . LYS A 1 170 ? -8.131 -5.459 -0.625 1.00 97.81 170 LYS A CA 1
ATOM 1364 C C . LYS A 1 170 ? -8.514 -4.497 -1.744 1.00 97.81 170 LYS A C 1
ATOM 1366 O O . LYS A 1 170 ? -9.669 -4.088 -1.816 1.00 97.81 170 LYS A O 1
ATOM 1371 N N . LEU A 1 171 ? -7.548 -4.162 -2.588 1.00 97.94 171 LEU A N 1
ATOM 1372 C CA . LEU A 1 171 ? -7.714 -3.372 -3.805 1.00 97.94 171 LEU A CA 1
ATOM 1373 C C . LEU A 1 171 ? -7.539 -4.303 -5.002 1.00 97.94 171 LEU A C 1
ATOM 1375 O O . LEU A 1 171 ? -6.556 -5.042 -5.044 1.00 97.94 171 LEU A O 1
ATOM 1379 N N . ASN A 1 172 ? -8.479 -4.297 -5.937 1.00 97.75 172 ASN A N 1
ATOM 1380 C CA . ASN A 1 172 ? -8.457 -5.161 -7.111 1.00 97.75 172 ASN A CA 1
ATOM 1381 C C . ASN A 1 172 ? -7.891 -4.435 -8.327 1.00 97.75 172 ASN A C 1
ATOM 1383 O O . ASN A 1 172 ? -8.180 -3.259 -8.534 1.00 97.75 172 ASN A O 1
ATOM 1387 N N . PHE A 1 173 ? -7.100 -5.153 -9.118 1.00 96.12 173 PHE A N 1
ATOM 1388 C CA . PHE A 1 173 ? -6.527 -4.663 -10.360 1.00 96.12 173 PHE A CA 1
ATOM 1389 C C . PHE A 1 173 ? -6.552 -5.759 -11.417 1.00 96.12 173 PHE A C 1
ATOM 1391 O O . PHE A 1 173 ? -6.434 -6.952 -11.112 1.00 96.12 173 PHE A O 1
ATOM 1398 N N . TRP A 1 174 ? -6.652 -5.336 -12.668 1.00 93.44 174 TRP A N 1
ATOM 1399 C CA . TRP A 1 174 ? -6.446 -6.207 -13.808 1.00 93.44 174 TRP A CA 1
ATOM 1400 C C . TRP A 1 174 ? -5.592 -5.510 -14.860 1.00 93.44 174 TRP A C 1
ATOM 1402 O O . TRP A 1 174 ? -5.598 -4.285 -14.960 1.00 93.44 174 TRP A O 1
ATOM 1412 N N . ARG A 1 175 ? -4.864 -6.285 -15.649 1.00 89.50 175 ARG A N 1
ATOM 1413 C CA . ARG A 1 175 ? -4.185 -5.842 -16.863 1.00 89.50 175 ARG A CA 1
ATOM 1414 C C . ARG A 1 175 ? -4.425 -6.885 -17.954 1.00 89.50 175 ARG A C 1
ATOM 1416 O O . ARG A 1 175 ? -4.504 -8.067 -17.627 1.00 89.50 175 ARG A O 1
ATOM 1423 N N . PRO A 1 176 ? -4.593 -6.486 -19.219 1.00 80.75 176 PRO A N 1
ATOM 1424 C CA . PRO A 1 176 ? -4.493 -7.425 -20.326 1.00 80.75 176 PRO A CA 1
ATOM 1425 C C . PRO A 1 176 ? -3.076 -8.017 -20.335 1.00 80.75 176 PRO A C 1
ATOM 1427 O O . PRO A 1 176 ? -2.101 -7.276 -20.252 1.00 80.75 176 PRO A O 1
ATOM 1430 N N . GLY A 1 177 ? -2.964 -9.343 -20.357 1.00 65.94 177 GLY A N 1
ATOM 1431 C CA . GLY A 1 177 ? -1.680 -10.027 -20.268 1.00 65.94 177 GLY A CA 1
ATOM 1432 C C . GLY A 1 177 ? -0.773 -9.772 -21.458 1.00 65.94 177 GLY A C 1
ATOM 1433 O O . GLY A 1 177 ? -0.989 -10.326 -22.534 1.00 65.94 177 GLY A O 1
ATOM 1434 N N . ASP A 1 178 ? 0.272 -8.979 -21.238 1.00 72.19 178 ASP A N 1
ATOM 1435 C CA . ASP A 1 178 ? 1.468 -8.949 -22.076 1.00 72.19 178 ASP A CA 1
ATOM 1436 C C . ASP A 1 178 ? 2.664 -9.452 -21.256 1.00 72.19 178 ASP A C 1
ATOM 1438 O O . ASP A 1 178 ? 3.146 -8.784 -20.339 1.00 72.19 178 ASP A O 1
ATOM 1442 N N . GLU A 1 179 ? 3.115 -10.670 -21.559 1.00 74.75 179 GLU A N 1
ATOM 1443 C CA . GLU A 1 179 ? 4.264 -11.295 -20.898 1.00 74.75 179 GLU A CA 1
ATOM 1444 C C . GLU A 1 179 ? 5.621 -10.784 -21.418 1.00 74.75 179 GLU A C 1
ATOM 1446 O O . GLU A 1 179 ? 6.647 -11.020 -20.779 1.00 74.75 179 GLU A O 1
ATOM 1451 N N . TYR A 1 180 ? 5.640 -10.103 -22.570 1.00 77.06 180 TYR A N 1
ATOM 1452 C CA . TYR A 1 180 ? 6.856 -9.635 -23.240 1.00 77.06 180 TYR A CA 1
ATOM 1453 C C . TYR A 1 180 ? 7.107 -8.143 -23.018 1.00 77.06 180 TYR A C 1
ATOM 1455 O O . TYR A 1 180 ? 8.267 -7.725 -22.952 1.00 77.06 180 TYR A O 1
ATOM 1463 N N . TYR A 1 181 ? 6.044 -7.343 -22.911 1.00 79.38 181 TYR A N 1
ATOM 1464 C CA . TYR A 1 181 ? 6.116 -5.902 -22.705 1.00 79.38 181 TYR A CA 1
ATOM 1465 C C . TYR A 1 181 ? 5.156 -5.443 -21.605 1.00 79.38 181 TYR A C 1
ATOM 1467 O O . TYR A 1 181 ? 4.015 -5.069 -21.842 1.00 79.38 181 TYR A O 1
ATOM 1475 N N . GLU A 1 182 ? 5.645 -5.447 -20.367 1.00 81.62 182 GLU A N 1
ATOM 1476 C CA . GLU A 1 182 ? 4.893 -4.915 -19.233 1.00 81.62 182 GLU A CA 1
ATOM 1477 C C . GLU A 1 182 ? 4.787 -3.379 -19.318 1.00 81.62 182 GLU A C 1
ATOM 1479 O O . GLU A 1 182 ? 5.791 -2.674 -19.170 1.00 81.62 182 GLU A O 1
ATOM 1484 N N . ASP A 1 183 ? 3.569 -2.860 -19.515 1.00 83.69 183 ASP A N 1
ATOM 1485 C CA . ASP A 1 183 ? 3.260 -1.424 -19.508 1.00 83.69 183 ASP A CA 1
ATOM 1486 C C . ASP A 1 183 ? 2.292 -1.074 -18.360 1.00 83.69 183 ASP A C 1
ATOM 1488 O O . ASP A 1 183 ? 1.193 -1.620 -18.230 1.00 83.69 183 ASP A O 1
ATOM 1492 N N . GLU A 1 184 ? 2.671 -0.121 -17.502 1.00 82.06 184 GLU A N 1
ATOM 1493 C CA . GLU A 1 184 ? 1.780 0.375 -16.448 1.00 82.06 184 GLU A CA 1
ATOM 1494 C C . GLU A 1 184 ? 0.464 0.971 -16.963 1.00 82.06 184 GLU A C 1
ATOM 1496 O O . GLU A 1 184 ? -0.533 0.936 -16.239 1.00 82.06 184 GLU A O 1
ATOM 1501 N N . ASN A 1 185 ? 0.437 1.511 -18.185 1.00 84.56 185 ASN A N 1
ATOM 1502 C CA . ASN A 1 185 ? -0.738 2.149 -18.776 1.00 84.56 185 ASN A CA 1
ATOM 1503 C C . ASN A 1 185 ? -1.829 1.140 -19.125 1.00 84.56 185 ASN A C 1
ATOM 1505 O O . ASN A 1 185 ? -2.930 1.531 -19.520 1.00 84.56 185 ASN A O 1
ATOM 1509 N N . GLU A 1 186 ? -1.554 -0.150 -18.971 1.00 87.12 186 GLU A N 1
ATOM 1510 C CA . GLU A 1 186 ? -2.493 -1.244 -19.171 1.00 87.12 186 GLU A CA 1
ATOM 1511 C C . GLU A 1 186 ? -3.132 -1.708 -17.862 1.00 87.12 186 GLU A C 1
ATOM 1513 O O . GLU A 1 186 ? -4.205 -2.311 -17.888 1.00 87.12 186 GLU A O 1
ATOM 1518 N N . ILE A 1 187 ? -2.551 -1.354 -16.710 1.00 90.62 187 ILE A N 1
ATOM 1519 C CA . ILE A 1 187 ? -3.147 -1.652 -15.409 1.00 90.62 187 ILE A CA 1
ATOM 1520 C C . ILE A 1 187 ? -4.440 -0.848 -15.251 1.00 90.62 187 ILE A C 1
ATOM 1522 O O . ILE A 1 187 ? -4.514 0.362 -15.478 1.00 90.62 187 ILE A O 1
ATOM 1526 N N . ARG A 1 188 ? -5.500 -1.536 -14.847 1.00 91.81 188 ARG A N 1
ATOM 1527 C CA . ARG A 1 188 ? -6.828 -0.991 -14.591 1.00 91.81 188 ARG A CA 1
ATOM 1528 C C . ARG A 1 188 ? -7.222 -1.306 -13.161 1.00 91.81 188 ARG A C 1
ATOM 1530 O O . ARG A 1 188 ? -6.969 -2.397 -12.653 1.00 91.81 188 ARG A O 1
ATOM 1537 N N . TYR A 1 189 ? -7.862 -0.339 -12.519 1.00 93.38 189 TYR A N 1
ATOM 1538 C CA . TYR A 1 189 ? -8.465 -0.544 -11.211 1.00 93.38 189 TYR A CA 1
ATOM 1539 C C . TYR A 1 189 ? -9.766 -1.344 -11.343 1.00 93.38 189 TYR A C 1
ATOM 1541 O O . TYR A 1 189 ? -10.525 -1.150 -12.295 1.00 93.38 189 TYR A O 1
ATOM 1549 N N . GLY A 1 190 ? -9.999 -2.242 -10.390 1.00 92.50 190 GLY A N 1
ATOM 1550 C CA . GLY A 1 190 ? -11.083 -3.217 -10.405 1.00 92.50 190 GLY A CA 1
ATOM 1551 C C . GLY A 1 190 ? -10.692 -4.546 -11.050 1.00 92.50 190 GLY A C 1
ATOM 1552 O O . GLY A 1 190 ? -9.580 -4.729 -11.531 1.00 92.50 190 GLY A O 1
ATOM 1553 N N . ILE A 1 191 ? -11.620 -5.501 -11.030 1.00 91.25 191 ILE A N 1
ATOM 1554 C CA . ILE A 1 191 ? -11.583 -6.744 -11.815 1.00 91.25 191 ILE A CA 1
ATOM 1555 C C . ILE A 1 191 ? -13.010 -6.941 -12.344 1.00 91.25 191 ILE A C 1
ATOM 1557 O O . ILE A 1 191 ? -13.943 -6.871 -11.539 1.00 91.25 191 ILE A O 1
ATOM 1561 N N . PRO A 1 192 ? -13.223 -7.197 -13.649 1.00 89.25 192 PRO A N 1
ATOM 1562 C CA . PRO A 1 192 ? -14.562 -7.425 -14.185 1.00 89.25 192 PRO A CA 1
ATOM 1563 C C . PRO A 1 192 ? -15.335 -8.488 -13.388 1.00 89.25 192 PRO A C 1
ATOM 1565 O O . PRO A 1 192 ? -14.855 -9.600 -13.176 1.00 89.25 192 PRO A O 1
ATOM 1568 N N . GLY A 1 193 ? -16.537 -8.136 -12.922 1.00 90.12 193 GLY A N 1
ATOM 1569 C CA . GLY A 1 193 ? -17.383 -9.026 -12.117 1.00 90.12 193 GLY A CA 1
ATOM 1570 C C . GLY A 1 193 ? -17.038 -9.099 -10.623 1.00 90.12 193 GLY A C 1
ATOM 1571 O O . GLY A 1 193 ? -17.700 -9.833 -9.893 1.00 90.12 193 GLY A O 1
ATOM 1572 N N . GLN A 1 194 ? -16.052 -8.336 -10.144 1.00 93.19 194 GLN A N 1
ATOM 1573 C CA . GLN A 1 194 ? -15.754 -8.167 -8.719 1.00 93.19 194 GLN A CA 1
ATOM 1574 C C . GLN A 1 194 ? -15.931 -6.705 -8.292 1.00 93.19 194 GLN A C 1
ATOM 1576 O O . GLN A 1 194 ? -16.015 -5.803 -9.119 1.00 93.19 194 GLN A O 1
ATOM 1581 N N . VAL A 1 195 ? -15.980 -6.469 -6.980 1.00 94.06 195 VAL A N 1
ATOM 1582 C CA . VAL A 1 195 ? -15.907 -5.112 -6.421 1.00 94.06 195 VAL A CA 1
ATOM 1583 C C . VAL A 1 195 ? -14.502 -4.540 -6.591 1.00 94.06 195 VAL A C 1
ATOM 1585 O O . VAL A 1 195 ? -13.524 -5.281 -6.5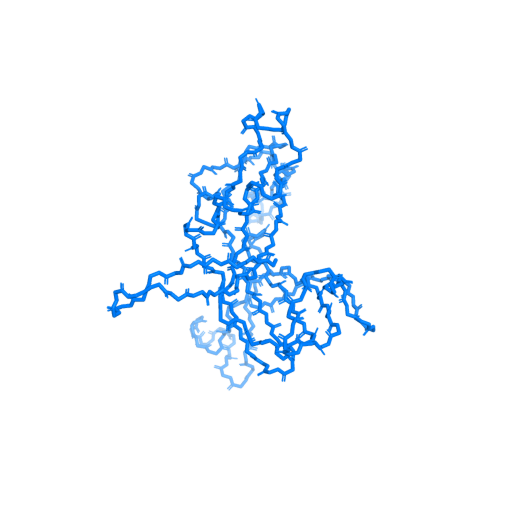20 1.00 94.06 195 VAL A O 1
ATOM 1588 N N . ASP A 1 196 ? -14.381 -3.225 -6.750 1.00 95.19 196 ASP A N 1
ATOM 1589 C CA . ASP A 1 196 ? -13.069 -2.585 -6.916 1.00 95.19 196 ASP A CA 1
ATOM 1590 C C . ASP A 1 196 ? -12.205 -2.686 -5.655 1.00 95.19 196 ASP A C 1
ATOM 1592 O O . ASP A 1 196 ? -10.989 -2.879 -5.713 1.00 95.19 196 ASP A O 1
ATOM 1596 N N . TYR A 1 197 ? -12.851 -2.601 -4.492 1.00 96.94 197 TYR A N 1
ATOM 1597 C CA . TYR A 1 197 ? -12.214 -2.804 -3.205 1.00 96.94 197 TYR A CA 1
ATOM 1598 C C . TYR A 1 197 ? -13.179 -3.375 -2.174 1.00 96.94 197 TYR A C 1
ATOM 1600 O O . TYR A 1 197 ? -14.393 -3.188 -2.235 1.00 96.94 197 TYR A O 1
ATOM 1608 N N . GLU A 1 198 ? -12.613 -4.040 -1.174 1.00 97.06 198 GLU A N 1
ATOM 1609 C CA . GLU A 1 198 ? -13.355 -4.576 -0.039 1.00 97.06 198 GLU A CA 1
ATOM 1610 C C . GLU A 1 198 ? -12.475 -4.675 1.211 1.00 97.06 198 GLU A C 1
ATOM 1612 O O . GLU A 1 198 ? -11.248 -4.770 1.145 1.00 97.06 198 GLU A O 1
ATOM 1617 N N . TRP A 1 199 ? -13.111 -4.671 2.382 1.00 96.62 199 TRP A N 1
ATOM 1618 C CA . TRP A 1 199 ? -12.441 -4.991 3.639 1.00 96.62 199 TRP A CA 1
ATOM 1619 C C . TRP A 1 199 ? -12.592 -6.477 3.939 1.00 96.62 199 TRP A C 1
ATOM 1621 O O . TRP A 1 199 ? -13.706 -6.958 4.124 1.00 96.62 199 TRP A O 1
ATOM 1631 N N . VAL A 1 200 ? -11.471 -7.179 4.077 1.00 95.88 200 VAL A N 1
ATOM 1632 C CA . VAL A 1 200 ? -11.437 -8.620 4.360 1.00 95.88 200 VAL A CA 1
ATOM 1633 C C . VAL A 1 200 ? -10.684 -8.910 5.654 1.00 95.88 200 VAL A C 1
ATOM 1635 O O . VAL A 1 200 ? -9.854 -8.115 6.093 1.00 95.88 200 VAL A O 1
ATOM 1638 N N . TYR A 1 201 ? -10.938 -10.065 6.268 1.00 93.19 201 TYR A N 1
ATOM 1639 C CA . TYR A 1 201 ? -10.126 -10.566 7.380 1.00 93.19 201 TYR A CA 1
ATOM 1640 C C . TYR A 1 201 ? -9.134 -11.607 6.872 1.00 93.19 201 TYR A C 1
ATOM 1642 O O . TYR A 1 201 ? -9.539 -12.645 6.349 1.00 93.19 201 TYR A O 1
ATOM 1650 N N . ARG A 1 202 ? -7.837 -11.317 7.021 1.00 88.81 202 ARG A N 1
ATOM 1651 C CA . ARG A 1 202 ? -6.745 -12.141 6.496 1.00 88.81 202 ARG A CA 1
ATOM 1652 C C . ARG A 1 202 ? -5.521 -12.136 7.400 1.00 88.81 202 ARG A C 1
ATOM 1654 O O . ARG A 1 202 ? -5.220 -11.077 7.996 1.00 88.81 202 ARG A O 1
#

Sequence (202 aa):
MIWVDIPTAEGHMRRELIWYMVYSVTNRGQALHPVKQPNGTFAGERIDIPVRLIPKFILRSHELGTEYSDCVIPLALGPIIAREDPGPDWMADPAKEFYNSVTIGKEPIAVGETRWGIAMWQGIDPRIDFFSIYVRGLTNAYHWQDSPETYTPGKDPIGKGRKFVRKTLKLNFWRPGDEYYEDENEIRYGIPGQVDYEWVYR